Protein AF-A0A9W2VYZ2-F1 (afdb_monomer)

Sequence (335 aa):
MLSKAVDALKSDKKVRTIIVRSEVPGIFCAGADLKERVKMNPSEVGPFVSKIRAVINEIANLPVPTIAAIDGLALGGGLELALACDIRVAASSAKMGLVETKLAIIPGGGGTQRLPRAIGISLAKELIFSARVLDGQEAKAVGLISHVLEQNQEGDAAYRKALDLAREFLPQGPVAMRVAKLAINQGMEVDLVTGLAIEEACYAQVHSPGSERAGCPAGGIEVAKDSPRRRARAVGASPHRPVPAARGQEDKVGGDLRKHLPGPSPVRSHLDGLCQPPPRFWKPPSVGKSRRGQIRPPQWPMVVSWVQPGNSSQDPNASGFCPAAVHTHHDVGHT

Radius of gyration: 30.7 Å; Cα contacts (8 Å, |Δi|>4): 418; chains: 1; bounding box: 84×63×109 Å

Foldseek 3Di:
DLLVVLVVQLPDPQFAEKEWAFPDFAAGDAPDDVVVVVVDDPVVNQVVLVVLLVSLQSLLLRLHQYEYQQLHEQEQSSLSSRLSGPAYEYEQAHKYAYQCVVVVGFRRNQLQPSVCVQQNDPVSCVRRVVVDIDGRVRCVVSRVHDYYHHADPSSCPSVVVVVVVSVVRAVDDRLLRRLVSVLVVVLVVDDVVVSVLSVVVSVVCCPDPCSVPDDDDPDDPPSPPPPPPPDPPDDDDDDDDDDDDDDDDDDDDDDDDDDDDDDDDDDDDDDDDDDDDDDDDDDDDDDDDDDDDDDDDDDDSIDMFTDGPDPPDPDPPPGPDPDPDDDDDDDDDDD

Nearest PDB structures (foldseek):
  2zqq-assembly1_A  TM=1.002E+00  e=5.808E-36  Homo sapiens
  2zqq-assembly1_F  TM=1.001E+00  e=1.021E-33  Homo sapiens
  3kqf-assembly1_B  TM=9.620E-01  e=1.429E-22  Bacillus anthracis
  5z7r-assembly1_A  TM=9.582E-01  e=4.578E-21  Clostridium acetobutylicum ATCC 824
  6lvp-assembly1_C  TM=9.427E-01  e=1.035E-17  Hymenobacter sp. PAMC 26628

Organism: Panthera pardus (NCBI:txid9691)

Mean predicted aligned error: 16.33 Å

Solvent-accessible surface area (backbone atoms only — not comparable to full-atom values): 20696 Å² total; per-residue (Å²): 101,66,58,64,55,53,59,52,56,61,69,48,82,69,61,56,29,39,37,44,36,36,80,49,70,60,38,38,29,76,33,77,61,62,78,60,56,75,71,49,54,80,84,50,49,58,62,53,38,52,52,50,20,47,48,30,49,52,54,52,64,39,57,45,58,31,32,20,21,28,34,10,31,17,24,34,48,25,35,25,43,36,60,24,24,82,39,33,29,20,8,37,82,14,36,37,28,43,43,36,46,82,71,81,45,68,62,63,37,43,35,80,60,44,40,31,72,58,43,37,62,67,56,36,46,53,35,40,74,67,32,44,70,38,38,18,58,57,30,38,75,56,48,68,27,82,43,62,37,75,66,49,96,82,38,43,43,11,44,52,52,44,52,52,55,45,56,74,56,61,84,56,58,68,54,52,54,29,32,51,51,48,26,54,66,53,24,75,76,51,55,70,71,60,18,51,56,44,38,53,60,35,55,52,52,58,73,39,93,58,32,96,74,54,76,80,73,95,65,81,83,81,76,74,85,79,70,78,83,74,74,80,74,81,77,82,81,78,88,78,82,88,82,86,84,85,86,84,83,87,84,89,82,91,83,92,77,89,86,88,84,84,82,92,79,92,80,82,93,81,90,80,90,90,86,82,83,83,85,91,86,86,80,86,83,83,91,76,93,77,81,93,74,86,82,78,78,75,86,70,78,63,47,76,47,71,48,57,92,82,78,84,64,100,48,97,78,78,66,88,79,76,85,90,73,86,85,77,86,78,89,77,88,81,134

InterPro domains:
  IPR001753 Enoyl-CoA hydratase/isomerase-like domain [PF00378] (4-209)
  IPR014748 Enoyl-CoA hydratase, C-terminal [G3DSA:1.10.12.10] (171-218)
  IPR018376 Enoyl-CoA hydratase/isomerase, conserved site [PS00166] (67-87)
  IPR029045 ClpP/crotonase-like domain superfamily [SSF52096] (2-211)

Structure (mmCIF, N/CA/C/O backbone):
data_AF-A0A9W2VYZ2-F1
#
_entry.id   AF-A0A9W2VYZ2-F1
#
loop_
_atom_site.group_PDB
_atom_site.id
_atom_site.type_symbol
_atom_site.label_atom_id
_atom_site.label_alt_id
_atom_site.label_comp_id
_atom_site.label_asym_id
_atom_site.label_entity_id
_atom_site.label_seq_id
_atom_site.pdbx_PDB_ins_code
_atom_site.Cartn_x
_atom_site.Cartn_y
_atom_site.Cartn_z
_atom_site.occupancy
_atom_site.B_iso_or_equiv
_atom_site.auth_seq_id
_atom_site.auth_comp_id
_atom_site.auth_asym_id
_atom_site.auth_atom_id
_atom_site.pdbx_PDB_model_num
ATOM 1 N N . MET A 1 1 ? 11.161 10.154 12.285 1.00 69.62 1 MET A N 1
ATOM 2 C CA . MET A 1 1 ? 12.066 8.984 12.239 1.00 69.62 1 MET A CA 1
ATOM 3 C C . MET A 1 1 ? 11.935 8.247 10.911 1.00 69.62 1 MET A C 1
ATOM 5 O O . MET A 1 1 ? 12.940 8.169 10.224 1.00 69.62 1 MET A O 1
ATOM 9 N N . LEU A 1 2 ? 10.721 7.853 10.499 1.00 85.69 2 LEU A N 1
ATOM 10 C CA . LEU A 1 2 ? 10.438 7.118 9.252 1.00 85.69 2 LEU A CA 1
ATOM 11 C C . LEU A 1 2 ? 11.246 7.545 8.004 1.00 85.69 2 LEU A C 1
ATOM 13 O O . LEU A 1 2 ? 11.921 6.691 7.446 1.00 85.69 2 LEU A O 1
ATOM 17 N N . SER A 1 3 ? 11.269 8.829 7.600 1.00 88.00 3 SER A N 1
ATOM 18 C CA . SER A 1 3 ? 11.990 9.214 6.361 1.00 88.00 3 SER A CA 1
ATOM 19 C C . SER A 1 3 ? 13.483 8.865 6.390 1.00 88.00 3 SER A C 1
ATOM 21 O O . SER A 1 3 ? 13.985 8.365 5.397 1.00 88.00 3 SER A O 1
ATOM 23 N N . LYS A 1 4 ? 14.175 8.987 7.537 1.00 90.12 4 LYS A N 1
ATOM 24 C CA . LYS A 1 4 ? 15.593 8.588 7.648 1.00 90.12 4 LYS A CA 1
ATOM 25 C C . LYS A 1 4 ? 15.805 7.093 7.386 1.00 90.12 4 LYS A C 1
ATOM 27 O O . LYS A 1 4 ? 16.815 6.719 6.803 1.00 90.12 4 LYS A O 1
ATOM 32 N N . ALA A 1 5 ? 14.873 6.247 7.831 1.00 91.38 5 ALA A N 1
ATOM 33 C CA . ALA A 1 5 ? 14.930 4.809 7.576 1.00 91.38 5 ALA A CA 1
ATOM 34 C C . ALA A 1 5 ? 14.652 4.507 6.096 1.00 91.38 5 ALA A C 1
ATOM 36 O O . ALA A 1 5 ? 15.374 3.729 5.481 1.00 91.38 5 ALA A O 1
ATOM 37 N N . VAL A 1 6 ? 13.662 5.182 5.504 1.00 91.25 6 VAL A N 1
ATOM 38 C CA . VAL A 1 6 ? 13.348 5.082 4.071 1.00 91.25 6 VAL A CA 1
ATOM 39 C C . VAL A 1 6 ? 14.544 5.523 3.217 1.00 91.25 6 VAL A C 1
ATOM 41 O O . VAL A 1 6 ? 14.917 4.810 2.293 1.00 91.25 6 VAL A O 1
ATOM 44 N N . ASP A 1 7 ? 15.203 6.632 3.562 1.00 89.88 7 ASP A N 1
ATOM 45 C CA . ASP A 1 7 ? 16.401 7.136 2.878 1.00 89.88 7 ASP A CA 1
ATOM 46 C C . ASP A 1 7 ? 17.575 6.153 2.930 1.00 89.88 7 ASP A C 1
ATOM 48 O O . ASP A 1 7 ? 18.217 5.912 1.907 1.00 89.88 7 ASP A O 1
ATOM 52 N N . ALA A 1 8 ? 17.825 5.530 4.086 1.00 92.06 8 ALA A N 1
ATOM 53 C CA . ALA A 1 8 ? 18.830 4.477 4.199 1.00 92.06 8 ALA A CA 1
ATOM 54 C C . ALA A 1 8 ? 18.486 3.279 3.290 1.00 92.06 8 ALA A C 1
ATOM 56 O O . ALA A 1 8 ? 19.315 2.848 2.483 1.00 92.06 8 ALA A O 1
ATOM 57 N N . LEU A 1 9 ? 17.237 2.799 3.356 1.00 92.31 9 LEU A N 1
ATOM 58 C CA . LEU A 1 9 ? 16.754 1.628 2.616 1.00 92.31 9 LEU A CA 1
ATOM 59 C C . LEU A 1 9 ? 16.709 1.830 1.091 1.00 92.31 9 LEU A C 1
ATOM 61 O O . LEU A 1 9 ? 16.934 0.866 0.363 1.00 92.31 9 LEU A O 1
ATOM 65 N N . LYS A 1 10 ? 16.500 3.058 0.585 1.00 89.12 10 LYS A N 1
ATOM 66 C CA . LYS A 1 10 ? 16.640 3.380 -0.855 1.00 89.12 10 LYS A CA 1
ATOM 67 C C . LYS A 1 10 ? 18.019 2.973 -1.398 1.00 89.12 10 LYS A C 1
ATOM 69 O O . LYS A 1 10 ? 18.121 2.519 -2.536 1.00 89.12 10 LYS A O 1
ATOM 74 N N . SER A 1 11 ? 19.070 3.150 -0.592 1.00 87.88 11 SER A N 1
ATOM 75 C CA . SER A 1 11 ? 20.468 2.918 -0.984 1.00 87.88 11 SER A CA 1
ATOM 76 C C . SER A 1 11 ? 20.993 1.508 -0.679 1.00 87.88 11 SER A C 1
ATOM 78 O O . SER A 1 11 ? 22.027 1.110 -1.222 1.00 87.88 11 SER A O 1
ATOM 80 N N . ASP A 1 12 ? 20.289 0.730 0.150 1.00 91.00 12 ASP A N 1
ATOM 81 C CA . ASP A 1 12 ? 20.742 -0.600 0.557 1.00 91.00 12 ASP A CA 1
ATOM 82 C C . ASP A 1 12 ? 20.624 -1.612 -0.603 1.00 91.00 12 ASP A C 1
ATOM 84 O O . ASP A 1 12 ? 19.553 -1.868 -1.168 1.00 91.00 12 ASP A O 1
ATOM 88 N N . LYS A 1 13 ? 21.766 -2.198 -0.979 1.00 89.38 13 LYS A N 1
ATOM 89 C CA . LYS A 1 13 ? 21.885 -3.214 -2.037 1.00 89.38 13 LYS A CA 1
ATOM 90 C C . LYS A 1 13 ? 21.620 -4.646 -1.546 1.00 89.38 13 LYS A C 1
ATOM 92 O O . LYS A 1 13 ? 21.374 -5.520 -2.373 1.00 89.38 13 LYS A O 1
ATOM 97 N N . LYS A 1 14 ? 21.677 -4.903 -0.234 1.00 93.62 14 LYS A N 1
ATOM 98 C CA . LYS A 1 14 ? 21.445 -6.222 0.383 1.00 93.62 14 LYS A CA 1
ATOM 99 C C . LYS A 1 14 ? 19.960 -6.513 0.581 1.00 93.62 14 LYS A C 1
ATOM 101 O O . LYS A 1 14 ? 19.544 -7.665 0.473 1.00 93.62 14 LYS A O 1
ATOM 106 N N . VAL A 1 15 ? 19.165 -5.482 0.867 1.00 94.75 15 VAL A N 1
ATOM 107 C CA . VAL A 1 15 ? 17.714 -5.605 1.058 1.00 94.75 15 VAL A CA 1
ATOM 108 C C . VAL A 1 15 ? 17.040 -6.118 -0.221 1.00 94.75 15 VAL A C 1
ATOM 110 O O . VAL A 1 15 ? 17.270 -5.596 -1.319 1.00 94.75 15 VAL A O 1
ATOM 113 N N . ARG A 1 16 ? 16.202 -7.153 -0.058 1.00 95.81 16 ARG A N 1
ATOM 114 C CA . ARG A 1 16 ? 15.426 -7.809 -1.128 1.00 95.81 16 ARG A CA 1
ATOM 115 C C . ARG A 1 16 ? 13.929 -7.523 -1.062 1.00 95.81 16 ARG A C 1
ATOM 117 O O . ARG A 1 16 ? 13.286 -7.442 -2.099 1.00 95.81 16 ARG A O 1
ATOM 124 N N . THR A 1 17 ? 13.372 -7.377 0.136 1.00 98.00 17 THR A N 1
ATOM 125 C CA . THR A 1 17 ? 11.953 -7.078 0.388 1.00 98.00 17 THR A CA 1
ATOM 126 C C . THR A 1 17 ? 11.839 -6.332 1.713 1.00 98.00 17 THR A C 1
ATOM 128 O O . THR A 1 17 ? 12.621 -6.590 2.635 1.00 98.00 17 THR A O 1
ATOM 131 N N . ILE A 1 18 ? 10.887 -5.405 1.799 1.00 98.50 18 ILE A N 1
ATOM 132 C CA . ILE A 1 18 ? 10.605 -4.597 2.990 1.00 98.50 18 ILE A CA 1
ATOM 133 C C . ILE A 1 18 ? 9.183 -4.890 3.475 1.00 98.50 18 ILE A C 1
ATOM 135 O O . ILE A 1 18 ? 8.240 -4.905 2.685 1.00 98.50 18 ILE A O 1
ATOM 139 N N . ILE A 1 19 ? 9.024 -5.076 4.783 1.00 98.75 19 ILE A N 1
ATOM 140 C CA . ILE A 1 19 ? 7.732 -5.222 5.451 1.00 98.75 19 ILE A CA 1
ATOM 141 C C . ILE A 1 19 ? 7.527 -4.018 6.371 1.00 98.75 19 ILE A C 1
ATOM 143 O O . ILE A 1 19 ? 8.372 -3.701 7.208 1.00 98.75 19 ILE A O 1
ATOM 147 N N . VAL A 1 20 ? 6.387 -3.351 6.223 1.00 98.50 20 VAL A N 1
ATOM 148 C CA . VAL A 1 20 ? 5.935 -2.280 7.112 1.00 98.50 20 VAL A CA 1
ATOM 149 C C . VAL A 1 20 ? 4.903 -2.877 8.063 1.00 98.50 20 VAL A C 1
ATOM 151 O O . VAL A 1 20 ? 3.845 -3.324 7.616 1.00 98.50 20 VAL A O 1
ATOM 154 N N . ARG A 1 21 ? 5.204 -2.881 9.367 1.00 98.31 21 ARG A N 1
ATOM 155 C CA . ARG A 1 21 ? 4.304 -3.354 10.432 1.00 98.31 21 ARG A CA 1
ATOM 156 C C . ARG A 1 21 ? 4.268 -2.382 11.613 1.00 98.31 21 ARG A C 1
ATOM 158 O O . ARG A 1 21 ? 5.091 -1.474 11.724 1.00 98.31 21 ARG A O 1
ATOM 165 N N . SER A 1 22 ? 3.342 -2.634 12.528 1.00 97.69 22 SER A N 1
ATOM 166 C CA . SER A 1 22 ? 3.367 -2.085 13.884 1.00 97.69 22 SER A CA 1
ATOM 167 C C . SER A 1 22 ? 3.821 -3.154 14.869 1.00 97.69 22 SER A C 1
ATOM 169 O O . SER A 1 22 ? 3.444 -4.319 14.730 1.00 97.69 22 SER A O 1
ATOM 171 N N . GLU A 1 23 ? 4.613 -2.775 15.867 1.00 96.38 23 GLU A N 1
ATOM 172 C CA . GLU A 1 23 ? 4.931 -3.637 17.018 1.00 96.38 23 GLU A CA 1
ATOM 173 C C . GLU A 1 23 ? 3.884 -3.536 18.139 1.00 96.38 23 GLU A C 1
ATOM 175 O O . GLU A 1 23 ? 3.940 -4.296 19.099 1.00 96.38 23 GLU A O 1
ATOM 180 N N . VAL A 1 24 ? 2.901 -2.638 18.009 1.00 96.62 24 VAL A N 1
ATOM 181 C CA . VAL A 1 24 ? 1.795 -2.471 18.961 1.00 96.62 24 VAL A CA 1
ATOM 182 C C . VAL A 1 24 ? 0.611 -3.353 18.533 1.00 96.62 24 VAL A C 1
ATOM 184 O O . VAL A 1 24 ? 0.020 -3.084 17.482 1.00 96.62 24 VAL A O 1
ATOM 187 N N . PRO A 1 25 ? 0.213 -4.373 19.320 1.00 95.12 25 PRO A N 1
ATOM 188 C CA . PRO A 1 25 ? -0.924 -5.228 18.983 1.00 95.12 25 PRO A CA 1
ATOM 189 C C . PRO A 1 25 ? -2.222 -4.433 18.784 1.00 95.12 25 PRO A C 1
ATOM 191 O O . PRO A 1 25 ? -2.505 -3.475 19.505 1.00 95.12 25 PRO A O 1
ATOM 194 N N . GLY A 1 26 ? -3.024 -4.822 17.790 1.00 96.19 26 GLY A N 1
ATOM 195 C CA . GLY A 1 26 ? -4.331 -4.213 17.509 1.00 96.19 26 GLY A CA 1
ATOM 196 C C . GLY A 1 26 ? -4.305 -2.815 16.869 1.00 96.19 26 GLY A C 1
ATOM 197 O O . GLY A 1 26 ? -5.357 -2.326 16.450 1.00 96.19 26 GLY A O 1
ATOM 198 N N . ILE A 1 27 ? -3.140 -2.178 16.695 1.00 97.94 27 ILE A N 1
ATOM 199 C CA . ILE A 1 27 ? -3.002 -0.876 16.018 1.00 97.94 27 ILE A CA 1
ATOM 200 C C . ILE A 1 27 ? -1.912 -0.968 14.954 1.00 97.94 27 ILE A C 1
ATOM 202 O O . ILE A 1 27 ? -0.752 -1.154 15.291 1.00 97.94 27 ILE A O 1
ATOM 206 N N . PHE A 1 28 ? -2.254 -0.755 13.679 1.00 98.38 28 PHE A N 1
ATOM 207 C CA . PHE A 1 28 ? -1.253 -0.564 12.625 1.00 98.38 28 PHE A CA 1
ATOM 208 C C . PHE A 1 28 ? -0.753 0.886 12.626 1.00 98.38 28 PHE A C 1
ATOM 210 O O . PHE A 1 28 ? 0.399 1.156 12.934 1.00 98.38 28 PHE A O 1
ATOM 217 N N . CYS A 1 29 ? -1.633 1.841 12.323 1.00 97.19 29 CYS A N 1
ATOM 218 C CA . CYS A 1 29 ? -1.352 3.270 12.408 1.00 97.19 29 CYS A CA 1
ATOM 219 C C . CYS A 1 29 ? -2.671 4.055 12.378 1.00 97.19 29 CYS A C 1
ATOM 221 O O . CYS A 1 29 ? -3.444 3.956 11.425 1.00 97.19 29 CYS A O 1
ATOM 223 N N . ALA A 1 30 ? -2.927 4.872 13.401 1.00 92.75 30 ALA A N 1
ATOM 224 C CA . ALA A 1 30 ? -4.164 5.653 13.519 1.00 92.75 30 ALA A CA 1
ATOM 225 C C . ALA A 1 30 ? -4.214 6.912 12.620 1.00 92.75 30 ALA A C 1
ATOM 227 O O . ALA A 1 30 ? -5.210 7.632 12.634 1.00 92.75 30 ALA A O 1
ATOM 228 N N . GLY A 1 31 ? -3.156 7.189 11.849 1.00 85.56 31 GLY A N 1
ATOM 229 C CA . GLY A 1 31 ? -3.021 8.426 11.078 1.00 85.56 31 GLY A CA 1
ATOM 230 C C . GLY A 1 31 ? -2.567 9.614 11.935 1.00 85.56 31 GLY A C 1
ATOM 231 O O . GLY A 1 31 ? -2.168 9.447 13.084 1.00 85.56 31 GLY A O 1
ATOM 232 N N . ALA A 1 32 ? -2.569 10.817 11.351 1.00 80.12 32 ALA A N 1
ATOM 233 C CA . ALA A 1 32 ? -2.045 12.033 11.983 1.00 80.12 32 ALA A CA 1
ATOM 234 C C . ALA A 1 32 ? -2.766 12.382 13.301 1.00 80.12 32 ALA A C 1
ATOM 236 O O . ALA A 1 32 ? -3.996 12.402 13.334 1.00 80.12 32 ALA A O 1
ATOM 237 N N . ASP A 1 33 ? -2.014 12.734 14.355 1.00 72.44 33 ASP A N 1
ATOM 238 C CA . ASP A 1 33 ? -2.613 13.122 15.637 1.00 72.44 33 ASP A CA 1
ATOM 239 C C . ASP A 1 33 ? -3.433 14.416 15.493 1.00 72.44 33 ASP A C 1
ATOM 241 O O . ASP A 1 33 ? -2.922 15.510 15.229 1.00 72.44 33 ASP A O 1
ATOM 245 N N . LEU A 1 34 ? -4.741 14.283 15.702 1.00 67.94 34 LEU A N 1
ATOM 246 C CA . LEU A 1 34 ? -5.695 15.382 15.658 1.00 67.94 34 LEU A CA 1
ATOM 247 C C . LEU A 1 34 ? -5.446 16.406 16.781 1.00 67.94 34 LEU A C 1
ATOM 249 O O . LEU A 1 34 ? -5.735 17.588 16.598 1.00 67.94 34 LEU A O 1
ATOM 253 N N . LYS A 1 35 ? -4.849 16.003 17.911 1.00 67.06 35 LYS A N 1
ATOM 254 C CA . LYS A 1 35 ? -4.480 16.905 19.017 1.00 67.06 35 LYS A CA 1
ATOM 255 C C . LYS A 1 35 ? -3.304 17.812 18.662 1.00 67.06 35 LYS A C 1
ATOM 257 O O . LYS A 1 35 ? -3.253 18.942 19.149 1.00 67.06 35 LYS A O 1
ATOM 262 N N . GLU A 1 36 ? -2.373 17.345 17.828 1.00 70.88 36 GLU A N 1
ATOM 263 C CA . GLU A 1 36 ? -1.345 18.201 17.224 1.00 70.88 36 GLU A CA 1
ATOM 264 C C . GLU A 1 36 ? -1.976 19.104 16.159 1.00 70.88 36 GLU A C 1
ATOM 266 O O . GLU A 1 36 ? -1.743 20.311 16.149 1.00 70.88 36 GLU A O 1
ATOM 271 N N . ARG A 1 37 ? -2.847 18.537 15.312 1.00 72.00 37 ARG A N 1
ATOM 272 C CA . ARG A 1 37 ? -3.516 19.243 14.210 1.00 72.00 37 ARG A CA 1
ATOM 273 C C . ARG A 1 37 ? -4.309 20.473 14.659 1.00 72.00 37 ARG A C 1
ATOM 275 O O . ARG A 1 37 ? -4.204 21.513 14.020 1.00 72.00 37 ARG A O 1
ATOM 282 N N . VAL A 1 38 ? -5.063 20.364 15.755 1.00 70.56 38 VAL A N 1
ATOM 283 C CA . VAL A 1 38 ? -5.874 21.457 16.333 1.00 70.56 38 VAL A CA 1
ATOM 284 C C . VAL A 1 38 ? -5.013 22.608 16.882 1.00 70.56 38 VAL A C 1
ATOM 286 O O . VAL A 1 38 ? -5.505 23.723 17.027 1.00 70.56 38 VAL A O 1
ATOM 289 N N . LYS A 1 39 ? -3.725 22.369 17.165 1.00 78.81 39 LYS A N 1
ATOM 290 C CA . LYS A 1 39 ? -2.791 23.374 17.705 1.00 78.81 39 LYS A CA 1
ATOM 291 C C . LYS A 1 39 ? -1.939 24.068 16.636 1.00 78.81 39 LYS A C 1
ATOM 293 O O . LYS A 1 39 ? -1.228 25.011 16.971 1.00 78.81 39 LYS A O 1
ATOM 298 N N . MET A 1 40 ? -1.969 23.603 15.386 1.00 81.81 40 MET A N 1
ATOM 299 C CA . MET A 1 40 ? -1.212 24.206 14.283 1.00 81.81 40 MET A CA 1
ATOM 300 C C . MET A 1 40 ? -1.901 25.466 13.763 1.00 81.81 40 MET A C 1
ATOM 302 O O . MET A 1 40 ? -3.123 25.498 13.607 1.00 81.81 40 MET A O 1
ATOM 306 N N . ASN A 1 41 ? -1.118 26.481 13.400 1.00 87.19 41 ASN A N 1
ATOM 307 C CA . ASN A 1 41 ? -1.654 27.620 12.663 1.00 87.19 41 ASN A CA 1
ATOM 308 C C . ASN A 1 41 ? -2.065 27.172 11.246 1.00 87.19 41 ASN A C 1
ATOM 310 O O . ASN A 1 41 ? -1.391 26.319 10.660 1.00 87.19 41 ASN A O 1
ATOM 314 N N . PRO A 1 42 ? -3.104 27.767 10.626 1.00 86.56 42 PRO A N 1
ATOM 315 C CA . PRO A 1 42 ? -3.545 27.389 9.277 1.00 86.56 42 PRO A CA 1
ATOM 316 C C . PRO A 1 42 ? -2.435 27.412 8.208 1.00 86.56 42 PRO A C 1
ATOM 318 O O . PRO A 1 42 ? -2.449 26.598 7.286 1.00 86.56 42 PRO A O 1
ATOM 321 N N . SER A 1 43 ? -1.440 28.293 8.356 1.00 90.88 43 SER A N 1
ATOM 322 C CA . SER A 1 43 ? -0.254 28.381 7.492 1.00 90.88 43 SER A CA 1
ATOM 323 C C . SER A 1 43 ? 0.721 27.200 7.628 1.00 90.88 43 SER A C 1
ATOM 325 O O . SER A 1 43 ? 1.453 26.905 6.687 1.00 90.88 43 SER A O 1
ATOM 327 N N . GLU A 1 44 ? 0.733 26.504 8.766 1.00 89.12 44 GLU A N 1
ATOM 328 C CA . GLU A 1 44 ? 1.624 25.369 9.056 1.00 89.12 44 GLU A CA 1
ATOM 329 C C . GLU A 1 44 ? 1.022 24.031 8.593 1.00 89.12 44 GLU A C 1
ATOM 331 O O . GLU A 1 44 ? 1.750 23.104 8.227 1.00 89.12 44 GLU A O 1
ATOM 336 N N . VAL A 1 45 ? -0.313 23.947 8.542 1.00 88.31 45 VAL A N 1
ATOM 337 C CA . VAL A 1 45 ? -1.065 22.737 8.170 1.00 88.31 45 VAL A CA 1
ATOM 338 C C . VAL A 1 45 ? -0.706 22.241 6.765 1.00 88.31 45 VAL A C 1
ATOM 340 O O . VAL A 1 45 ? -0.483 21.044 6.575 1.00 88.31 45 VAL A O 1
ATOM 343 N N . GLY A 1 46 ? -0.626 23.142 5.780 1.00 89.88 46 GLY A N 1
ATOM 344 C CA . GLY A 1 46 ? -0.284 22.800 4.393 1.00 89.88 46 GLY A CA 1
ATOM 345 C C . GLY A 1 46 ? 1.101 22.144 4.266 1.00 89.88 46 GLY A C 1
ATOM 346 O O . GLY A 1 46 ? 1.181 20.992 3.828 1.00 89.88 46 GLY A O 1
ATOM 347 N N . PRO A 1 47 ? 2.187 22.820 4.692 1.00 92.19 47 PRO A N 1
ATOM 348 C CA . PRO A 1 47 ? 3.535 22.250 4.728 1.00 92.19 47 PRO A CA 1
ATOM 349 C C . PRO A 1 47 ? 3.631 20.924 5.497 1.00 92.19 47 PRO A C 1
ATOM 351 O O . PRO A 1 47 ? 4.301 19.998 5.035 1.00 92.19 47 PRO A O 1
ATOM 354 N N . PHE A 1 48 ? 2.933 20.792 6.631 1.00 88.81 48 PHE A N 1
ATOM 355 C CA . PHE A 1 48 ? 2.915 19.557 7.419 1.00 88.81 48 PHE A CA 1
ATOM 356 C C . PHE A 1 48 ? 2.292 18.376 6.654 1.00 88.81 48 PHE A C 1
ATOM 358 O O . PHE A 1 48 ? 2.894 17.302 6.585 1.00 88.81 48 PHE A O 1
ATOM 365 N N . VAL A 1 49 ? 1.132 18.573 6.011 1.00 90.38 49 VAL A N 1
ATOM 366 C CA . VAL A 1 49 ? 0.504 17.542 5.159 1.00 90.38 49 VAL A CA 1
ATOM 367 C C . VAL A 1 49 ? 1.405 17.172 3.986 1.00 90.38 49 VAL A C 1
ATOM 369 O O . VAL A 1 49 ? 1.600 15.987 3.717 1.00 90.38 49 VAL A O 1
ATOM 372 N N . SER A 1 50 ? 1.980 18.164 3.302 1.00 92.94 50 SER A N 1
ATOM 373 C CA . SER A 1 50 ? 2.882 17.926 2.170 1.00 92.94 50 SER A CA 1
ATOM 374 C C . SER A 1 50 ? 4.110 17.110 2.578 1.00 92.94 50 SER A C 1
ATOM 376 O O . SER A 1 50 ? 4.519 16.224 1.833 1.00 92.94 50 SER A O 1
ATOM 378 N N . LYS A 1 51 ? 4.648 17.324 3.787 1.00 91.94 51 LYS A N 1
ATOM 379 C CA . LYS A 1 51 ? 5.747 16.518 4.335 1.00 91.94 51 LYS A CA 1
ATOM 380 C C . LYS A 1 51 ? 5.342 15.063 4.590 1.00 91.94 51 LYS A C 1
ATOM 382 O O . LYS A 1 51 ? 6.106 14.166 4.249 1.00 91.94 51 LYS A O 1
ATOM 387 N N . ILE A 1 52 ? 4.153 14.812 5.145 1.00 91.81 52 ILE A N 1
ATOM 388 C CA . ILE A 1 52 ? 3.630 13.442 5.320 1.00 91.81 52 ILE A CA 1
ATOM 389 C C . ILE A 1 52 ? 3.457 12.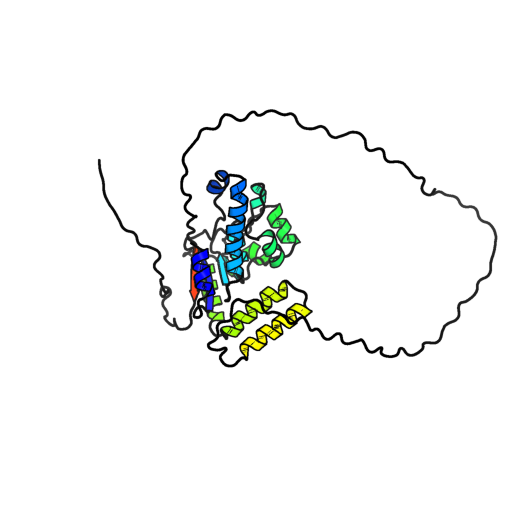761 3.955 1.00 91.81 52 ILE A C 1
ATOM 391 O O . ILE A 1 52 ? 3.947 11.652 3.753 1.00 91.81 52 ILE A O 1
ATOM 395 N N . ARG A 1 53 ? 2.823 13.450 2.997 1.00 96.06 53 ARG A N 1
ATOM 396 C CA . ARG A 1 53 ? 2.619 12.953 1.629 1.00 96.06 53 ARG A CA 1
ATOM 397 C C . ARG A 1 53 ? 3.935 12.628 0.928 1.00 96.06 53 ARG A C 1
ATOM 399 O O . ARG A 1 53 ? 4.002 11.606 0.253 1.00 96.06 53 ARG A O 1
ATOM 406 N N . ALA A 1 54 ? 4.960 13.464 1.100 1.00 96.19 54 ALA A N 1
ATOM 407 C CA . ALA A 1 54 ? 6.290 13.219 0.556 1.00 96.19 54 ALA A CA 1
ATOM 408 C C . ALA A 1 54 ? 6.863 11.898 1.088 1.00 96.19 54 ALA A C 1
ATOM 410 O O . ALA A 1 54 ? 7.145 11.019 0.285 1.00 96.19 54 ALA A O 1
ATOM 411 N N . VAL A 1 55 ? 6.913 11.699 2.412 1.00 95.12 55 VAL A N 1
ATOM 412 C CA . VAL A 1 55 ? 7.454 10.461 3.017 1.00 95.12 55 VAL A CA 1
ATOM 413 C C . VAL A 1 55 ? 6.664 9.215 2.603 1.00 95.12 55 VAL A C 1
ATOM 415 O O . VAL A 1 55 ? 7.254 8.182 2.299 1.00 95.12 55 VAL A O 1
ATOM 418 N N . ILE A 1 56 ? 5.333 9.302 2.524 1.00 97.44 56 ILE A N 1
ATOM 419 C CA . ILE A 1 56 ? 4.501 8.203 2.006 1.00 97.44 56 ILE A CA 1
ATOM 420 C C . ILE A 1 56 ? 4.832 7.922 0.527 1.00 97.44 56 ILE A C 1
ATOM 422 O O . ILE A 1 56 ? 4.883 6.768 0.109 1.00 97.44 56 ILE A O 1
ATOM 426 N N . ASN A 1 57 ? 5.108 8.953 -0.275 1.00 97.81 57 ASN A N 1
ATOM 427 C CA . ASN A 1 57 ? 5.522 8.774 -1.664 1.00 97.81 57 ASN A CA 1
ATOM 428 C C . ASN A 1 57 ? 6.939 8.195 -1.801 1.00 97.81 57 ASN A C 1
ATOM 430 O O . ASN A 1 57 ? 7.193 7.440 -2.732 1.00 97.81 57 ASN A O 1
ATOM 434 N N . GLU A 1 58 ? 7.854 8.493 -0.880 1.00 97.19 58 GLU A N 1
ATOM 435 C CA . GLU A 1 58 ? 9.184 7.871 -0.848 1.00 97.19 58 GLU A CA 1
ATOM 436 C C . GLU A 1 58 ? 9.106 6.363 -0.590 1.00 97.19 58 GLU A C 1
ATOM 438 O O . GLU A 1 58 ? 9.895 5.614 -1.158 1.00 97.19 58 GLU A O 1
ATOM 443 N N . ILE A 1 59 ? 8.126 5.914 0.200 1.00 97.19 59 ILE A N 1
ATOM 444 C CA . ILE A 1 59 ? 7.868 4.490 0.469 1.00 97.19 59 ILE A CA 1
ATOM 445 C C . ILE A 1 59 ? 7.325 3.777 -0.775 1.00 97.19 59 ILE A C 1
ATOM 447 O O . ILE A 1 59 ? 7.811 2.699 -1.113 1.00 97.19 59 ILE A O 1
ATOM 451 N N . ALA A 1 60 ? 6.406 4.411 -1.513 1.00 98.00 60 ALA A N 1
ATOM 452 C CA . ALA A 1 60 ? 5.927 3.895 -2.803 1.00 98.00 60 ALA A CA 1
ATOM 453 C C . ALA A 1 60 ? 7.051 3.748 -3.847 1.00 98.00 60 ALA A C 1
ATOM 455 O O . ALA A 1 60 ? 7.003 2.860 -4.695 1.00 98.00 60 ALA A O 1
ATOM 456 N N . ASN A 1 61 ? 8.086 4.588 -3.756 1.00 97.50 61 ASN A N 1
ATOM 457 C CA . ASN A 1 61 ? 9.246 4.582 -4.649 1.00 97.50 61 ASN A CA 1
ATOM 458 C C . ASN A 1 61 ? 10.462 3.816 -4.088 1.00 97.50 61 ASN A C 1
ATOM 460 O O . ASN A 1 61 ? 11.563 3.939 -4.626 1.00 97.50 61 ASN A O 1
ATOM 464 N N . LEU A 1 62 ? 10.301 3.014 -3.025 1.00 97.50 62 LEU A N 1
ATOM 465 C CA . LEU A 1 62 ? 11.359 2.097 -2.588 1.00 97.50 62 LEU A CA 1
ATOM 466 C C . LEU A 1 62 ? 11.651 1.070 -3.699 1.00 97.50 62 LEU A C 1
ATOM 468 O O . LEU A 1 62 ? 10.711 0.513 -4.268 1.00 97.50 62 LEU A O 1
ATOM 472 N N . PRO A 1 63 ? 12.930 0.775 -4.003 1.00 96.56 63 PRO A N 1
ATOM 473 C CA . PRO A 1 63 ? 13.303 0.022 -5.205 1.00 96.56 63 PRO A CA 1
ATOM 474 C C . PRO A 1 63 ? 12.914 -1.461 -5.157 1.00 96.56 63 PRO A C 1
ATOM 476 O O . PRO A 1 63 ? 12.909 -2.126 -6.184 1.00 96.56 63 PRO A O 1
ATOM 479 N N . VAL A 1 64 ? 12.628 -1.995 -3.971 1.00 97.94 64 VAL A N 1
ATOM 480 C CA . VAL A 1 64 ? 12.286 -3.404 -3.727 1.00 97.94 64 VAL A CA 1
ATOM 481 C C . VAL A 1 64 ? 10.786 -3.577 -3.459 1.00 97.94 64 VAL A C 1
ATOM 483 O O . VAL A 1 64 ? 10.132 -2.589 -3.107 1.00 97.94 64 VAL A O 1
ATOM 486 N N . PRO A 1 65 ? 10.245 -4.808 -3.557 1.00 98.69 65 PRO A N 1
ATOM 487 C CA . PRO A 1 65 ? 8.904 -5.127 -3.081 1.00 98.69 65 PRO A CA 1
ATOM 488 C C . PRO A 1 65 ? 8.652 -4.654 -1.642 1.00 98.69 65 PRO A C 1
ATOM 490 O O . PRO A 1 65 ? 9.486 -4.865 -0.752 1.00 98.69 65 PRO A O 1
ATOM 493 N N . THR A 1 66 ? 7.496 -4.032 -1.419 1.00 98.88 66 THR A N 1
ATOM 494 C CA . THR A 1 66 ? 7.023 -3.554 -0.115 1.00 98.88 66 THR A CA 1
ATOM 495 C C . THR A 1 66 ? 5.687 -4.200 0.259 1.00 98.88 66 THR A C 1
ATOM 497 O O . THR A 1 66 ? 4.737 -4.213 -0.525 1.00 98.88 66 THR A O 1
ATOM 500 N N . ILE A 1 67 ? 5.595 -4.727 1.483 1.00 98.94 67 ILE A N 1
ATOM 501 C CA . ILE A 1 67 ? 4.387 -5.373 2.016 1.00 98.94 67 ILE A CA 1
ATOM 502 C C . ILE A 1 67 ? 3.936 -4.634 3.280 1.00 98.94 67 ILE A C 1
ATOM 504 O O . ILE A 1 67 ? 4.714 -4.487 4.221 1.00 98.94 67 ILE A O 1
ATOM 508 N N . ALA A 1 68 ? 2.678 -4.199 3.337 1.00 98.88 68 ALA A N 1
ATOM 509 C CA . ALA A 1 68 ? 2.058 -3.717 4.570 1.00 98.88 68 ALA A CA 1
ATOM 510 C C . ALA A 1 68 ? 1.364 -4.876 5.300 1.00 98.88 68 ALA A C 1
ATOM 512 O O . ALA A 1 68 ? 0.455 -5.495 4.742 1.00 98.88 68 ALA A O 1
ATOM 513 N N . ALA A 1 69 ? 1.779 -5.136 6.542 1.00 98.88 69 ALA A N 1
ATOM 514 C CA . ALA A 1 69 ? 1.178 -6.119 7.440 1.00 98.88 69 ALA A CA 1
ATOM 515 C C . ALA A 1 69 ? 0.240 -5.421 8.436 1.00 98.88 69 ALA A C 1
ATOM 517 O O . ALA A 1 69 ? 0.691 -4.732 9.353 1.00 98.88 69 ALA A O 1
ATOM 518 N N . ILE A 1 70 ? -1.069 -5.563 8.223 1.00 98.88 70 ILE A N 1
ATOM 519 C CA . ILE A 1 70 ? -2.118 -4.818 8.928 1.00 98.88 70 ILE A CA 1
ATOM 520 C C . ILE A 1 70 ? -2.804 -5.729 9.956 1.00 98.88 70 ILE A C 1
ATOM 522 O O . ILE A 1 70 ? -3.894 -6.255 9.737 1.00 98.88 70 ILE A O 1
ATOM 526 N N . ASP A 1 71 ? -2.160 -5.897 11.107 1.00 98.75 71 ASP A N 1
ATOM 527 C CA . ASP A 1 71 ? -2.673 -6.673 12.248 1.00 98.75 71 ASP A CA 1
ATOM 528 C C . ASP A 1 71 ? -3.651 -5.895 13.154 1.00 98.75 71 ASP A C 1
ATOM 530 O O . ASP A 1 71 ? -4.062 -6.371 14.214 1.00 98.75 71 ASP A O 1
ATOM 534 N N . GLY A 1 72 ? -4.037 -4.678 12.757 1.00 98.44 72 GLY A N 1
ATOM 535 C CA . GLY A 1 72 ? -4.810 -3.774 13.600 1.00 98.44 72 GLY A CA 1
ATOM 536 C C . GLY A 1 72 ? -5.306 -2.515 12.894 1.00 98.44 72 GLY A C 1
ATOM 537 O O . GLY A 1 72 ? -5.330 -2.432 11.670 1.00 98.44 72 GLY A O 1
ATOM 538 N N . LEU A 1 73 ? -5.707 -1.515 13.681 1.00 98.69 73 LEU A N 1
ATOM 539 C CA . LEU A 1 73 ? -6.333 -0.282 13.196 1.00 98.69 73 LEU A CA 1
ATOM 540 C C . LEU A 1 73 ? -5.429 0.518 12.232 1.00 98.69 73 LEU A C 1
ATOM 542 O O . LEU A 1 73 ? -4.357 0.973 12.632 1.00 98.69 73 LEU A O 1
ATOM 546 N N . ALA A 1 74 ? -5.885 0.744 10.996 1.00 98.62 74 ALA A N 1
ATOM 547 C CA . ALA A 1 74 ? -5.209 1.541 9.966 1.00 98.62 74 ALA A CA 1
ATOM 548 C C . ALA A 1 74 ? -6.123 2.669 9.447 1.00 98.62 74 ALA A C 1
ATOM 550 O O . ALA A 1 74 ? -6.907 2.469 8.518 1.00 98.62 74 ALA A O 1
ATOM 551 N N . LEU A 1 75 ? -6.041 3.866 10.036 1.00 97.94 75 LEU A N 1
ATOM 552 C CA . LEU A 1 75 ? -6.904 5.002 9.678 1.00 97.94 75 LEU A CA 1
ATOM 553 C C . LEU A 1 75 ? -6.135 6.147 9.021 1.00 97.94 75 LEU A C 1
ATOM 555 O O . LEU A 1 75 ? -4.992 6.430 9.383 1.00 97.94 75 LEU A O 1
ATOM 559 N N . GLY A 1 76 ? -6.783 6.814 8.062 1.00 96.50 76 GLY A N 1
ATOM 560 C CA . GLY A 1 76 ? -6.263 8.002 7.379 1.00 96.50 76 GLY A CA 1
ATOM 561 C C . GLY A 1 76 ? -4.833 7.791 6.886 1.00 96.50 76 GLY A C 1
ATOM 562 O O . GLY A 1 76 ? -4.562 6.827 6.172 1.00 96.50 76 GLY A O 1
ATOM 563 N N . GLY A 1 77 ? -3.894 8.611 7.366 1.00 95.69 77 GLY A N 1
ATOM 564 C CA . GLY A 1 77 ? -2.456 8.489 7.083 1.00 95.69 77 GLY A CA 1
ATOM 565 C C . GLY A 1 77 ? -1.847 7.086 7.278 1.00 95.69 77 GLY A C 1
ATOM 566 O O . GLY A 1 77 ? -0.879 6.752 6.599 1.00 95.69 77 GLY A O 1
ATOM 567 N N . GLY A 1 78 ? -2.415 6.244 8.150 1.00 97.75 78 GLY A N 1
ATOM 568 C CA . GLY A 1 78 ? -2.021 4.842 8.302 1.00 97.75 78 GLY A CA 1
ATOM 569 C C . GLY A 1 78 ? -2.454 3.954 7.133 1.00 97.75 78 GLY A C 1
ATOM 570 O O . GLY A 1 78 ? -1.650 3.181 6.616 1.00 97.75 78 GLY A O 1
ATOM 571 N N . LEU A 1 79 ? -3.688 4.109 6.646 1.00 98.69 79 LEU A N 1
ATOM 572 C CA . LEU A 1 79 ? -4.127 3.440 5.419 1.00 98.69 79 LEU A CA 1
ATOM 573 C C . LEU A 1 79 ? -3.444 4.042 4.180 1.00 98.69 79 LEU A C 1
ATOM 575 O O . LEU A 1 79 ? -3.091 3.308 3.266 1.00 98.69 79 LEU A O 1
ATOM 579 N N . GLU A 1 80 ? -3.183 5.351 4.152 1.00 98.69 80 GLU A N 1
ATOM 580 C CA . GLU A 1 80 ? -2.421 5.995 3.070 1.00 98.69 80 GLU A CA 1
ATOM 581 C C . GLU A 1 80 ? -0.970 5.486 2.987 1.00 98.69 80 GLU A C 1
ATOM 583 O O . GLU A 1 80 ? -0.439 5.355 1.883 1.00 98.69 80 GLU A O 1
ATOM 588 N N . LEU A 1 81 ? -0.355 5.152 4.130 1.00 98.50 81 LEU A N 1
ATOM 589 C CA . LEU A 1 81 ? 0.936 4.463 4.218 1.00 98.50 81 LEU A CA 1
ATOM 590 C C . LEU A 1 81 ? 0.850 3.017 3.701 1.00 98.50 81 L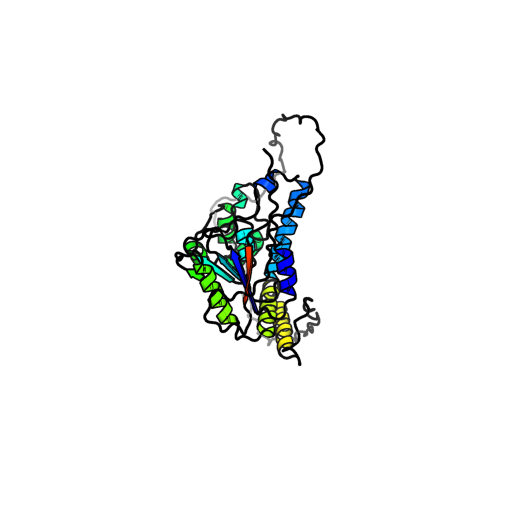EU A C 1
ATOM 592 O O . LEU A 1 81 ? 1.695 2.600 2.912 1.00 98.50 81 LEU A O 1
ATOM 596 N N . ALA A 1 82 ? -0.179 2.259 4.088 1.00 98.81 82 ALA A N 1
ATOM 597 C CA . ALA A 1 82 ? -0.379 0.899 3.581 1.00 98.81 82 ALA A CA 1
ATOM 598 C C . ALA A 1 82 ? -0.666 0.871 2.064 1.00 98.81 82 ALA A C 1
ATOM 600 O O . ALA A 1 82 ? -0.188 -0.011 1.353 1.00 98.81 82 ALA A O 1
ATOM 601 N N . LEU A 1 83 ? -1.389 1.869 1.543 1.00 98.88 83 LEU A N 1
ATOM 602 C CA . LEU A 1 83 ? -1.621 2.094 0.109 1.00 98.88 83 LEU A CA 1
ATOM 603 C C . LEU A 1 83 ? -0.355 2.498 -0.664 1.00 98.88 83 LEU A C 1
ATOM 605 O O . LEU A 1 83 ? -0.375 2.473 -1.891 1.00 98.88 83 LEU A O 1
ATOM 609 N N . ALA A 1 84 ? 0.720 2.897 0.019 1.00 98.75 84 ALA A N 1
ATOM 610 C CA . ALA A 1 84 ? 2.034 3.117 -0.584 1.00 98.75 84 ALA A CA 1
ATOM 611 C C . ALA A 1 84 ? 2.928 1.864 -0.566 1.00 98.75 84 ALA A C 1
ATOM 613 O O . ALA A 1 84 ? 4.022 1.901 -1.120 1.00 98.75 84 ALA A O 1
ATOM 614 N N . CYS A 1 85 ? 2.487 0.765 0.052 1.00 98.88 85 CYS A N 1
ATOM 615 C CA . CYS A 1 85 ? 3.126 -0.535 -0.130 1.00 98.88 85 CYS A CA 1
ATOM 616 C C . CYS A 1 85 ? 2.537 -1.239 -1.357 1.00 98.88 85 CYS A C 1
ATOM 618 O O . CYS A 1 85 ? 1.339 -1.106 -1.619 1.00 98.88 85 CYS A O 1
ATOM 620 N N . ASP A 1 86 ? 3.353 -2.001 -2.085 1.00 98.88 86 ASP A N 1
ATOM 621 C CA . ASP A 1 86 ? 2.920 -2.702 -3.300 1.00 98.88 86 ASP A CA 1
ATOM 622 C C . ASP A 1 86 ? 1.792 -3.696 -2.971 1.00 98.88 86 ASP A C 1
ATOM 624 O O . ASP A 1 86 ? 0.749 -3.728 -3.628 1.00 98.88 86 ASP A O 1
ATOM 628 N N . ILE A 1 87 ? 1.968 -4.454 -1.882 1.00 98.94 87 ILE A N 1
ATOM 629 C CA . ILE A 1 87 ? 1.029 -5.477 -1.413 1.00 98.94 87 ILE A CA 1
ATOM 630 C C . ILE A 1 87 ? 0.554 -5.148 0.006 1.00 98.94 87 ILE A C 1
ATOM 632 O O . ILE A 1 87 ? 1.306 -4.645 0.842 1.00 98.94 87 ILE A O 1
ATOM 636 N N . ARG A 1 88 ? -0.715 -5.453 0.294 1.00 98.94 88 ARG A N 1
ATOM 637 C CA . ARG A 1 88 ? -1.325 -5.333 1.626 1.00 98.94 88 ARG A CA 1
ATOM 638 C C . ARG A 1 88 ? -1.885 -6.681 2.059 1.00 98.94 88 ARG A C 1
ATOM 640 O O . ARG A 1 88 ? -2.605 -7.326 1.291 1.00 98.94 88 ARG A O 1
ATOM 647 N N . VAL A 1 89 ? -1.579 -7.073 3.290 1.00 98.88 89 VAL A N 1
ATOM 648 C CA . VAL A 1 89 ? -2.137 -8.246 3.972 1.00 98.88 89 VAL A CA 1
ATOM 649 C C . VAL A 1 89 ? -2.695 -7.803 5.319 1.00 98.88 89 VAL A C 1
ATOM 651 O O . VAL A 1 89 ? -2.113 -6.923 5.953 1.00 98.88 89 VAL A O 1
ATOM 654 N N . ALA A 1 90 ? -3.825 -8.359 5.751 1.00 98.88 90 ALA A N 1
ATOM 655 C CA . ALA A 1 90 ? -4.456 -7.954 7.006 1.00 98.88 90 ALA A CA 1
ATOM 656 C C . ALA A 1 90 ? -5.076 -9.124 7.767 1.00 98.88 90 ALA A C 1
ATOM 658 O O . ALA A 1 90 ? -5.433 -10.147 7.181 1.00 98.88 90 ALA A O 1
ATOM 659 N N . ALA A 1 91 ? -5.260 -8.932 9.068 1.00 98.81 91 ALA A N 1
ATOM 660 C CA . ALA A 1 91 ? -6.127 -9.791 9.856 1.00 98.81 91 ALA A CA 1
ATOM 661 C C . ALA A 1 91 ? -7.611 -9.497 9.553 1.00 98.81 91 ALA A C 1
ATOM 663 O O . ALA A 1 91 ? -7.976 -8.352 9.291 1.00 98.81 91 ALA A O 1
ATOM 664 N N . SER A 1 92 ? -8.480 -10.504 9.639 1.00 98.62 92 SER A N 1
ATOM 665 C CA . SER A 1 92 ? -9.941 -10.408 9.485 1.00 98.62 92 SER A CA 1
ATOM 666 C C . SER A 1 92 ? -10.546 -9.352 10.419 1.00 98.62 92 SER A C 1
ATOM 668 O O . SER A 1 92 ? -11.381 -8.541 10.017 1.00 98.62 92 SER A O 1
ATOM 670 N N . SER A 1 93 ? -10.054 -9.311 11.659 1.00 98.50 93 SER A N 1
ATOM 671 C CA . SER A 1 93 ? -10.463 -8.380 12.711 1.00 98.50 93 SER A CA 1
ATOM 672 C C . SER A 1 93 ? -9.881 -6.969 12.572 1.00 98.50 93 SER A C 1
ATOM 674 O O . SER A 1 93 ? -10.405 -6.043 13.201 1.00 98.50 93 SER A O 1
ATOM 676 N N . ALA A 1 94 ? -8.837 -6.772 11.755 1.00 98.69 94 ALA A N 1
ATOM 677 C CA . ALA A 1 94 ? -8.232 -5.461 11.539 1.00 98.69 94 ALA A CA 1
ATOM 678 C C . ALA A 1 94 ? -9.244 -4.501 10.901 1.00 98.69 94 ALA A C 1
ATOM 680 O O . ALA A 1 94 ? -10.055 -4.899 10.069 1.00 98.69 94 ALA A O 1
ATOM 681 N N . LYS A 1 95 ? -9.198 -3.224 11.289 1.00 98.81 95 LYS A N 1
ATOM 682 C CA . LYS A 1 95 ? -10.136 -2.194 10.821 1.00 98.81 95 LYS A CA 1
ATOM 683 C C . LYS A 1 95 ? -9.385 -1.098 10.072 1.00 98.81 95 LYS A C 1
ATOM 685 O O . LYS A 1 95 ? -8.372 -0.605 10.567 1.00 98.81 95 LYS A O 1
ATOM 690 N N . MET A 1 96 ? -9.864 -0.690 8.899 1.00 98.81 96 MET A N 1
ATOM 691 C CA . MET A 1 96 ? -9.176 0.292 8.058 1.00 98.81 96 MET A CA 1
ATOM 692 C C . MET A 1 96 ? -10.118 1.226 7.296 1.00 98.81 96 MET A C 1
ATOM 694 O O . MET A 1 96 ? -11.194 0.826 6.865 1.00 98.81 96 MET A O 1
ATOM 698 N N . GLY A 1 97 ? -9.725 2.488 7.116 1.00 98.50 97 GLY A N 1
ATOM 699 C CA . GLY A 1 97 ? -10.559 3.459 6.404 1.00 98.50 97 GLY A CA 1
ATOM 700 C C . GLY A 1 97 ? -9.975 4.867 6.318 1.00 98.50 97 GLY A C 1
ATOM 701 O O . GLY A 1 97 ? -9.081 5.246 7.076 1.00 98.50 97 GLY A O 1
ATOM 702 N N . LEU A 1 98 ? -10.513 5.654 5.387 1.00 98.44 98 LEU A N 1
ATOM 703 C CA . LEU A 1 98 ? -10.219 7.078 5.224 1.00 98.44 98 LEU A CA 1
ATOM 704 C C . LEU A 1 98 ? -11.406 7.875 5.775 1.00 98.44 98 LEU A C 1
ATOM 706 O O . LEU A 1 98 ? -12.446 7.985 5.128 1.00 98.44 98 LEU A O 1
ATOM 710 N N . VAL A 1 99 ? -11.275 8.351 7.014 1.00 97.25 99 VAL A N 1
ATOM 711 C CA . VAL A 1 99 ? -12.372 8.944 7.801 1.00 97.25 99 VAL A CA 1
ATOM 712 C C . VAL A 1 99 ? -12.363 10.477 7.827 1.00 97.25 99 VAL A C 1
ATOM 714 O O . VAL A 1 99 ? -13.174 11.097 8.510 1.00 97.25 99 VAL A O 1
ATOM 717 N N . GLU A 1 100 ? -11.452 11.097 7.078 1.00 95.94 100 GLU A N 1
ATOM 718 C CA . GLU A 1 100 ? -11.148 12.531 7.084 1.00 95.94 100 GLU A CA 1
ATOM 719 C C . GLU A 1 100 ? -12.361 13.446 6.847 1.00 95.94 100 GLU A C 1
ATOM 721 O O . GLU A 1 100 ? -12.43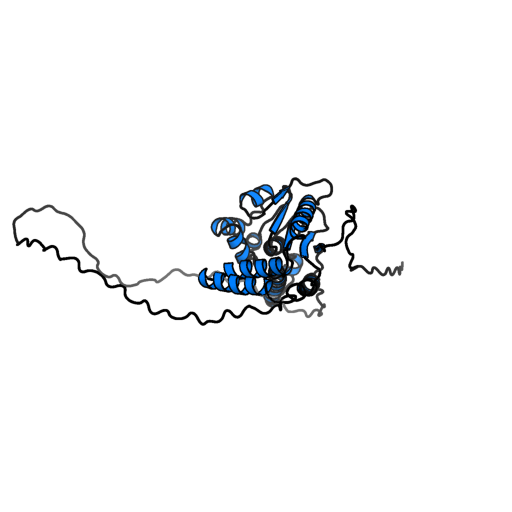6 14.530 7.428 1.00 95.94 100 GLU A O 1
ATOM 726 N N . THR A 1 101 ? -13.345 13.013 6.056 1.00 96.88 101 THR A N 1
ATOM 727 C CA . THR A 1 101 ? -14.539 13.814 5.734 1.00 96.88 101 THR A CA 1
ATOM 728 C C . THR A 1 101 ? -15.449 14.047 6.944 1.00 96.88 101 THR A C 1
ATOM 730 O O . THR A 1 101 ? -16.044 15.119 7.045 1.00 96.88 101 THR A O 1
ATOM 733 N N . LYS A 1 102 ? -15.464 13.139 7.937 1.00 94.38 102 LYS A N 1
ATOM 734 C CA . LYS A 1 102 ? -16.121 13.363 9.248 1.00 94.38 102 LYS A CA 1
ATOM 735 C C . LYS A 1 102 ? -15.474 14.488 10.064 1.00 94.38 102 LYS A C 1
ATOM 737 O O . LYS A 1 102 ? -16.075 14.973 11.015 1.00 94.38 102 LYS A O 1
ATOM 742 N N . LEU A 1 103 ? -14.261 14.900 9.696 1.00 90.19 103 LEU A N 1
ATOM 743 C CA . LEU A 1 103 ? -13.482 15.962 10.335 1.00 90.19 103 LEU A CA 1
ATOM 744 C C . LEU A 1 103 ? -13.385 17.219 9.447 1.00 90.19 103 LEU A C 1
ATOM 746 O O . LEU A 1 103 ? -12.512 18.057 9.666 1.00 90.19 103 LEU A O 1
ATOM 750 N N . ALA A 1 104 ? -14.253 17.334 8.432 1.00 92.44 104 ALA A N 1
ATOM 751 C CA . ALA A 1 104 ? -14.271 18.416 7.442 1.00 92.44 104 ALA A CA 1
ATOM 752 C C . ALA A 1 104 ? -12.933 18.621 6.691 1.00 92.44 104 ALA A C 1
ATOM 754 O O . ALA A 1 104 ? -12.612 19.727 6.252 1.00 92.44 104 ALA A O 1
ATOM 755 N N . ILE A 1 105 ? -12.155 17.547 6.518 1.00 92.00 105 ILE A N 1
ATOM 756 C CA . ILE A 1 105 ? -10.917 17.518 5.727 1.00 92.00 105 ILE A CA 1
ATOM 757 C C . ILE A 1 105 ? -10.948 16.358 4.716 1.00 92.00 105 ILE A C 1
ATOM 759 O O . ILE A 1 105 ? -11.926 15.620 4.622 1.00 92.00 105 ILE A O 1
ATOM 763 N N . ILE A 1 106 ? -9.888 16.207 3.918 1.00 96.69 106 ILE A N 1
ATOM 764 C CA . ILE A 1 106 ? -9.736 15.117 2.938 1.00 96.69 106 ILE A CA 1
ATOM 765 C C . ILE A 1 106 ? -8.447 14.319 3.198 1.00 96.69 106 ILE A C 1
ATOM 767 O O . ILE A 1 106 ? -7.519 14.877 3.796 1.00 96.69 106 ILE A O 1
ATOM 771 N N . PRO A 1 107 ? -8.344 13.062 2.718 1.00 97.25 107 PRO A N 1
ATOM 772 C CA . PRO A 1 107 ? -7.127 12.256 2.835 1.00 97.25 107 PRO A CA 1
ATOM 773 C C . PRO A 1 107 ? -5.915 12.970 2.224 1.00 97.25 107 PRO A C 1
ATOM 775 O O . PRO A 1 107 ? -5.928 13.379 1.057 1.00 97.25 107 PRO A O 1
ATOM 778 N N . GLY A 1 108 ? -4.894 13.198 3.054 1.00 96.12 108 GLY A N 1
ATOM 779 C CA . GLY A 1 108 ? -3.832 14.170 2.791 1.00 96.12 108 GLY A CA 1
ATOM 780 C C . GLY A 1 108 ? -2.501 13.581 2.319 1.00 96.12 108 GLY A C 1
ATOM 781 O O . GLY A 1 108 ? -1.750 14.283 1.637 1.00 96.12 108 GLY A O 1
ATOM 782 N N . GLY A 1 109 ?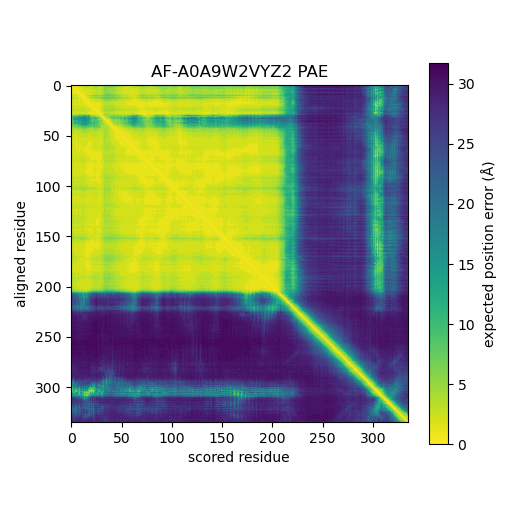 -2.206 12.325 2.657 1.00 96.19 109 GLY A N 1
ATOM 783 C CA . GLY A 1 109 ? -1.005 11.557 2.309 1.00 96.19 109 GLY A CA 1
ATOM 784 C C . GLY A 1 109 ? -1.043 10.866 0.936 1.00 96.19 109 GLY A C 1
ATOM 785 O O . GLY A 1 109 ? -0.050 10.270 0.510 1.00 96.19 109 GLY A O 1
ATOM 786 N N . GLY A 1 110 ? -2.159 10.978 0.212 1.00 98.06 110 GLY A N 1
ATOM 787 C CA . GLY A 1 110 ? -2.327 10.502 -1.168 1.00 98.06 110 GLY A CA 1
ATOM 788 C C . GLY A 1 110 ? -3.437 9.463 -1.361 1.00 98.06 110 GLY A C 1
ATOM 789 O O . GLY A 1 110 ? -3.561 8.902 -2.449 1.00 98.06 110 GLY A O 1
ATOM 790 N N . GLY A 1 111 ? -4.266 9.213 -0.346 1.00 98.50 111 GLY A N 1
ATOM 791 C CA . GLY A 1 111 ? -5.393 8.280 -0.390 1.00 98.50 111 GLY A CA 1
ATOM 792 C C . GLY A 1 111 ? -6.405 8.618 -1.482 1.00 98.50 111 GLY A C 1
ATOM 793 O O . GLY A 1 111 ? -6.877 7.716 -2.164 1.00 98.50 111 GLY A O 1
ATOM 794 N N . THR A 1 112 ? -6.637 9.907 -1.757 1.00 98.75 112 THR A N 1
ATOM 795 C CA . THR A 1 112 ? -7.479 10.367 -2.882 1.00 98.75 112 THR A CA 1
ATOM 796 C C . THR A 1 112 ? -6.954 9.968 -4.266 1.00 98.75 112 THR A C 1
ATOM 798 O O . THR A 1 112 ? -7.702 10.065 -5.232 1.00 98.75 112 THR A O 1
ATOM 801 N N . GLN A 1 113 ? -5.696 9.522 -4.377 1.00 98.88 113 GLN A N 1
ATOM 802 C CA . GLN A 1 113 ? -5.073 9.073 -5.627 1.00 98.88 113 GLN A CA 1
ATOM 803 C C . GLN A 1 113 ? -4.847 7.561 -5.655 1.00 98.88 113 GLN A C 1
ATOM 805 O O . GLN A 1 113 ? -5.133 6.925 -6.670 1.00 98.88 113 GLN A O 1
ATOM 810 N N . ARG A 1 114 ? -4.358 6.983 -4.548 1.00 98.88 114 ARG A N 1
ATOM 811 C CA . ARG A 1 114 ? -4.029 5.551 -4.459 1.00 98.88 114 ARG A CA 1
ATOM 812 C C . ARG A 1 114 ? -5.253 4.669 -4.210 1.00 98.88 114 ARG A C 1
ATOM 814 O O . ARG A 1 114 ? -5.333 3.600 -4.803 1.00 98.88 114 ARG A O 1
ATOM 821 N N . LEU A 1 115 ? -6.238 5.112 -3.419 1.00 98.88 115 LEU A N 1
ATOM 822 C CA . LEU A 1 115 ? -7.449 4.313 -3.180 1.00 98.88 115 LEU A CA 1
ATOM 823 C C . LEU A 1 115 ? -8.273 4.111 -4.473 1.00 98.88 115 LEU A C 1
ATOM 825 O O . LEU A 1 115 ? -8.579 2.960 -4.775 1.00 98.88 115 LEU A O 1
ATOM 829 N N . PRO A 1 116 ? -8.557 5.140 -5.307 1.00 98.88 116 PRO A N 1
ATOM 830 C CA . PRO A 1 116 ? -9.254 4.934 -6.583 1.00 98.88 116 PRO A CA 1
ATOM 831 C C . PRO A 1 116 ? -8.505 4.049 -7.584 1.00 98.88 116 PRO A C 1
ATOM 833 O O . PRO A 1 116 ? -9.153 3.382 -8.385 1.00 98.88 116 PRO A O 1
ATOM 836 N N . ARG A 1 117 ? -7.165 4.032 -7.543 1.00 98.81 117 ARG A N 1
ATOM 837 C CA . ARG A 1 117 ? -6.333 3.132 -8.361 1.00 98.81 117 ARG A CA 1
ATOM 838 C C . ARG A 1 117 ? -6.382 1.683 -7.866 1.00 98.81 117 ARG A C 1
ATOM 840 O O . ARG A 1 117 ? -6.347 0.776 -8.683 1.00 98.81 117 ARG A O 1
ATOM 847 N N . ALA A 1 118 ? -6.493 1.471 -6.553 1.00 98.69 118 ALA A N 1
ATOM 848 C CA . ALA A 1 118 ? -6.528 0.140 -5.950 1.00 98.69 118 ALA A CA 1
ATOM 849 C C . ALA A 1 118 ? -7.899 -0.555 -6.058 1.00 98.69 118 ALA A C 1
ATOM 851 O O . ALA A 1 118 ? -7.942 -1.747 -6.336 1.00 98.69 118 ALA A O 1
ATOM 852 N N . ILE A 1 119 ? -9.006 0.169 -5.832 1.00 98.75 119 ILE A N 1
ATOM 853 C CA . ILE A 1 119 ? -10.366 -0.419 -5.736 1.00 98.75 119 ILE A CA 1
ATOM 854 C C . ILE A 1 119 ? -11.388 0.185 -6.716 1.00 98.75 119 ILE A C 1
ATOM 856 O O . ILE A 1 119 ? -12.592 -0.040 -6.602 1.00 98.75 119 ILE A O 1
ATOM 860 N N . GLY A 1 120 ? -10.927 0.994 -7.670 1.00 98.75 120 GLY A N 1
ATOM 861 C CA . GLY A 1 120 ? -11.787 1.704 -8.612 1.00 98.75 120 GLY A CA 1
ATOM 862 C C . GLY A 1 120 ? -12.446 2.965 -8.035 1.00 98.75 120 GLY A C 1
ATOM 863 O O . GLY A 1 120 ? -12.603 3.160 -6.828 1.00 98.75 120 GLY A O 1
ATOM 864 N N . ILE A 1 121 ? -12.858 3.859 -8.939 1.00 98.75 121 ILE A N 1
ATOM 865 C CA . ILE A 1 121 ? -13.332 5.210 -8.597 1.00 98.75 121 ILE A CA 1
ATOM 866 C C . ILE A 1 121 ? -14.633 5.190 -7.777 1.00 98.75 121 ILE A C 1
ATOM 868 O O . ILE A 1 121 ? -14.793 6.022 -6.886 1.00 98.75 121 ILE A O 1
ATOM 872 N N . SER A 1 122 ? -15.559 4.267 -8.066 1.00 98.88 122 SER A N 1
ATOM 873 C CA . SER A 1 122 ? -16.872 4.219 -7.402 1.00 98.88 122 SER A CA 1
ATOM 874 C C . SER A 1 122 ? -16.746 3.877 -5.916 1.00 98.88 122 SER A C 1
ATOM 876 O O . SER A 1 122 ? -17.163 4.662 -5.067 1.00 98.88 122 SER A O 1
ATOM 878 N N . LEU A 1 123 ? -16.093 2.753 -5.597 1.00 98.88 123 LEU A N 1
ATOM 879 C CA . LEU A 1 123 ? -15.904 2.301 -4.217 1.00 98.88 123 LEU A CA 1
ATOM 880 C C . LEU A 1 123 ? -15.010 3.264 -3.425 1.00 98.88 123 LEU A C 1
ATOM 882 O O . LEU A 1 123 ? -15.312 3.582 -2.278 1.00 98.88 123 LEU A O 1
ATOM 886 N N . ALA A 1 124 ? -13.957 3.813 -4.040 1.00 98.88 124 ALA A N 1
ATOM 887 C CA . ALA A 1 124 ? -13.118 4.808 -3.375 1.00 98.88 124 ALA A CA 1
ATOM 888 C C . ALA A 1 124 ? -13.890 6.092 -3.015 1.00 98.88 124 ALA A C 1
ATOM 890 O O . ALA A 1 124 ? -13.682 6.642 -1.932 1.00 98.88 124 ALA A O 1
ATOM 891 N N . LYS A 1 125 ? -14.809 6.554 -3.879 1.00 98.88 125 LYS A N 1
ATOM 892 C CA . LYS A 1 125 ? -15.723 7.662 -3.554 1.00 98.88 125 LYS A CA 1
ATOM 893 C C . LYS A 1 125 ? -16.687 7.287 -2.433 1.00 98.88 125 LYS A C 1
ATOM 895 O O . LYS A 1 125 ? -16.808 8.062 -1.494 1.00 98.88 125 LYS A O 1
ATOM 900 N N . GLU A 1 126 ? -17.323 6.116 -2.490 1.00 98.88 126 GLU A N 1
ATOM 901 C CA . GLU A 1 126 ? -18.234 5.642 -1.436 1.00 98.88 126 GLU A CA 1
ATOM 902 C C . GLU A 1 126 ? -17.548 5.638 -0.062 1.00 98.88 126 GLU A C 1
ATOM 904 O O . GLU A 1 126 ? -18.066 6.234 0.885 1.00 98.88 126 GLU A O 1
ATOM 909 N N . LEU A 1 127 ? -16.357 5.039 0.044 1.00 98.81 127 LEU A N 1
ATOM 910 C CA . LEU A 1 127 ? -15.609 4.957 1.302 1.00 98.81 127 LEU A CA 1
ATOM 911 C C . LEU A 1 127 ? -15.185 6.335 1.826 1.00 98.81 127 LEU A C 1
ATOM 913 O O . LEU A 1 127 ? -15.364 6.606 3.011 1.00 98.81 127 LEU A O 1
ATOM 917 N N . ILE A 1 128 ? -14.672 7.222 0.963 1.00 98.81 128 ILE A N 1
ATOM 918 C CA . ILE A 1 128 ? -14.230 8.569 1.371 1.00 98.81 128 ILE A CA 1
ATOM 919 C C . ILE A 1 128 ? -15.426 9.468 1.726 1.00 98.81 128 ILE A C 1
ATOM 921 O O . ILE A 1 128 ? -15.357 10.219 2.696 1.00 98.81 128 ILE A O 1
ATOM 925 N N . PHE A 1 129 ? -16.534 9.407 0.980 1.00 98.81 129 PHE A N 1
ATOM 926 C CA . PHE A 1 129 ? -17.718 10.236 1.237 1.00 98.81 129 PHE A CA 1
ATOM 927 C C . PHE A 1 129 ? -18.480 9.788 2.491 1.00 98.81 129 PHE A C 1
ATOM 929 O O . PHE A 1 129 ? -18.920 10.632 3.265 1.00 98.81 129 PHE A O 1
ATOM 936 N N . SER A 1 130 ? -18.604 8.478 2.723 1.00 98.81 130 SER A N 1
ATOM 937 C CA . SER A 1 130 ? -19.228 7.931 3.940 1.00 98.81 130 SER A CA 1
ATOM 938 C C . SER A 1 130 ? -18.301 7.944 5.162 1.00 98.81 130 SER A C 1
ATOM 940 O O . SER A 1 130 ? -18.767 7.802 6.299 1.00 98.81 130 SER A O 1
ATOM 942 N N . ALA A 1 131 ? -16.985 8.074 4.943 1.00 98.38 131 ALA A N 1
ATOM 943 C CA . ALA A 1 131 ? -15.957 7.822 5.950 1.00 98.38 131 ALA A CA 1
ATOM 944 C C . ALA A 1 131 ? -16.182 6.471 6.661 1.00 98.38 131 ALA A C 1
ATOM 946 O O . ALA A 1 131 ? -16.113 6.380 7.897 1.00 98.38 131 ALA A O 1
ATOM 947 N N . ARG A 1 132 ? -16.534 5.429 5.892 1.00 98.56 132 ARG A N 1
ATOM 948 C CA . ARG A 1 132 ? -16.715 4.064 6.404 1.00 98.56 132 ARG A CA 1
ATOM 949 C C . ARG A 1 132 ? -15.356 3.464 6.761 1.00 98.56 132 ARG A C 1
ATOM 951 O O . ARG A 1 132 ? -14.371 3.630 6.042 1.00 98.56 132 ARG A O 1
ATOM 958 N N . VAL A 1 133 ? -15.329 2.756 7.883 1.00 98.81 133 VAL A N 1
ATOM 959 C CA . VAL A 1 133 ? -14.224 1.879 8.269 1.00 98.81 133 VAL A CA 1
ATOM 960 C C . VAL A 1 133 ? -14.638 0.469 7.877 1.00 98.81 133 VAL A C 1
ATOM 962 O O . VAL A 1 133 ? -15.711 0.033 8.283 1.00 98.81 133 VAL A O 1
ATOM 965 N N . LEU A 1 134 ? -13.816 -0.189 7.066 1.00 98.88 134 LEU A N 1
ATOM 966 C CA . LEU A 1 134 ? -13.967 -1.588 6.683 1.00 98.88 134 LEU A CA 1
ATOM 967 C C . LEU A 1 134 ? -13.224 -2.490 7.662 1.00 98.88 134 LEU A C 1
ATOM 969 O O . LEU A 1 134 ? -12.260 -2.052 8.297 1.00 98.88 134 LEU A O 1
ATOM 973 N N . ASP A 1 135 ? -13.611 -3.756 7.727 1.00 98.81 135 ASP A N 1
ATOM 974 C CA . ASP A 1 135 ? -12.779 -4.808 8.306 1.00 98.81 135 ASP A CA 1
ATOM 975 C C . ASP A 1 135 ? -11.920 -5.566 7.287 1.00 98.81 135 ASP A C 1
ATOM 977 O O . ASP A 1 135 ? -11.911 -5.230 6.103 1.00 98.81 135 ASP A O 1
ATOM 981 N N . GLY A 1 136 ? -11.134 -6.547 7.741 1.00 98.75 136 GLY A N 1
ATOM 982 C CA . GLY A 1 136 ? -10.240 -7.310 6.873 1.00 98.75 136 GLY A CA 1
ATOM 983 C C . GLY A 1 136 ? -10.975 -8.140 5.818 1.00 98.75 136 GLY A C 1
ATOM 984 O O . GLY A 1 136 ? -10.483 -8.265 4.696 1.00 98.75 136 GLY A O 1
ATOM 985 N N . GLN A 1 137 ? -12.162 -8.666 6.135 1.00 98.81 137 GLN A N 1
ATOM 986 C CA . GLN A 1 137 ? -12.965 -9.450 5.194 1.00 98.81 137 GLN A CA 1
ATOM 987 C C . GLN A 1 137 ? -13.616 -8.531 4.151 1.00 98.81 137 GLN A C 1
ATOM 989 O O . GLN A 1 137 ? -13.502 -8.778 2.949 1.00 98.81 137 GLN A O 1
ATOM 994 N N . GLU A 1 138 ? -14.199 -7.407 4.579 1.00 98.81 138 GLU A N 1
ATOM 995 C CA . GLU A 1 138 ? -14.728 -6.385 3.666 1.00 98.81 138 GLU A CA 1
ATOM 996 C C . GLU A 1 138 ? -13.625 -5.782 2.778 1.00 98.81 138 GLU A C 1
ATOM 998 O O . GLU A 1 138 ? -13.799 -5.645 1.565 1.00 98.81 138 GLU A O 1
ATOM 1003 N N . ALA A 1 139 ? -12.461 -5.462 3.355 1.00 98.88 139 ALA A N 1
ATOM 1004 C CA . ALA A 1 139 ? -11.302 -4.949 2.630 1.00 98.88 139 ALA A CA 1
ATOM 1005 C C . ALA A 1 139 ? -10.789 -5.953 1.586 1.00 98.88 139 ALA A C 1
ATOM 1007 O O . ALA A 1 139 ? -10.372 -5.551 0.496 1.00 98.88 139 ALA A O 1
ATOM 1008 N N . LYS A 1 140 ? -10.844 -7.258 1.879 1.00 98.81 140 LYS A N 1
ATOM 1009 C CA . LYS A 1 140 ? -10.518 -8.306 0.906 1.00 98.81 140 LYS A CA 1
ATOM 1010 C C . LYS A 1 140 ? -11.569 -8.391 -0.202 1.00 98.81 140 LYS A C 1
ATOM 1012 O O . LYS A 1 140 ? -11.190 -8.497 -1.368 1.00 98.81 140 LYS A O 1
ATOM 1017 N N . ALA A 1 141 ? -12.855 -8.298 0.136 1.00 98.81 141 ALA A N 1
ATOM 1018 C CA . ALA A 1 141 ? -13.957 -8.359 -0.824 1.00 98.81 141 ALA A CA 1
ATOM 1019 C C . ALA A 1 141 ? -13.930 -7.206 -1.846 1.00 98.81 141 ALA A C 1
ATOM 1021 O O . ALA A 1 141 ? -14.187 -7.433 -3.026 1.00 98.81 141 ALA A O 1
ATOM 1022 N N . VAL A 1 142 ? -13.555 -5.988 -1.429 1.00 98.75 142 VAL A N 1
ATOM 1023 C CA . VAL A 1 142 ? -13.415 -4.825 -2.336 1.00 98.75 142 VAL A CA 1
ATOM 1024 C C . VAL A 1 142 ? -12.050 -4.731 -3.037 1.00 98.75 142 VAL A C 1
ATOM 1026 O O . VAL A 1 142 ? -11.794 -3.755 -3.738 1.00 98.75 142 VAL A O 1
ATOM 1029 N N . GLY A 1 143 ? -11.148 -5.698 -2.836 1.00 98.69 143 GLY A N 1
ATOM 1030 C CA . GLY A 1 143 ? -9.806 -5.698 -3.435 1.00 98.69 143 GLY A CA 1
ATOM 1031 C C . GLY A 1 143 ? -8.805 -4.713 -2.810 1.00 98.69 143 GLY A C 1
ATOM 1032 O O . GLY A 1 143 ? -7.727 -4.504 -3.362 1.00 98.69 143 GLY A O 1
ATOM 1033 N N . LEU A 1 144 ? -9.111 -4.120 -1.648 1.00 98.88 144 LEU A N 1
ATOM 1034 C CA . LEU A 1 144 ? -8.191 -3.220 -0.942 1.00 98.88 144 LEU A CA 1
ATOM 1035 C C . LEU A 1 144 ? -6.942 -3.966 -0.445 1.00 98.88 144 LEU A C 1
ATOM 1037 O O . LEU A 1 144 ? -5.851 -3.391 -0.437 1.00 98.88 144 LEU A O 1
ATOM 1041 N N . ILE A 1 145 ? -7.086 -5.240 -0.068 1.00 98.94 145 ILE A N 1
ATOM 1042 C CA . ILE A 1 145 ? -5.987 -6.112 0.373 1.00 98.94 145 ILE A CA 1
ATOM 1043 C C . ILE A 1 145 ? -5.928 -7.417 -0.432 1.00 98.94 145 ILE A C 1
ATOM 1045 O O . ILE A 1 145 ? -6.949 -7.954 -0.866 1.00 98.94 145 ILE A O 1
ATOM 1049 N N . SER A 1 146 ? -4.720 -7.961 -0.597 1.00 98.81 146 SER A N 1
ATOM 1050 C CA . SER A 1 146 ? -4.484 -9.181 -1.380 1.00 98.81 146 SER A CA 1
ATOM 1051 C C . SER A 1 146 ? -4.732 -10.454 -0.570 1.00 98.81 146 SER A C 1
ATOM 1053 O O . SER A 1 146 ? -5.209 -11.442 -1.129 1.00 98.81 146 SER A O 1
ATOM 1055 N N . HIS A 1 147 ? -4.486 -10.430 0.744 1.00 98.88 147 HIS A N 1
ATOM 1056 C CA . HIS A 1 147 ? -4.693 -11.569 1.643 1.00 98.88 147 HIS A CA 1
ATOM 1057 C C . HIS A 1 147 ? -5.361 -11.126 2.949 1.00 98.88 147 HIS A C 1
ATOM 1059 O O . HIS A 1 147 ? -4.992 -10.093 3.510 1.00 98.88 147 HIS A O 1
ATOM 1065 N N . VAL A 1 148 ? -6.305 -11.938 3.425 1.00 98.81 148 VAL A N 1
ATOM 1066 C CA . VAL A 1 148 ? -6.930 -11.840 4.749 1.00 98.81 148 VAL A CA 1
ATOM 1067 C C . VAL A 1 148 ? -6.635 -13.125 5.519 1.00 98.81 148 VAL A C 1
ATOM 1069 O O . VAL A 1 148 ? -6.608 -14.199 4.915 1.00 98.81 148 VAL A O 1
ATOM 1072 N N . LEU A 1 149 ? -6.376 -13.014 6.819 1.00 98.75 149 LEU A N 1
ATOM 1073 C CA . LEU A 1 149 ? -6.100 -14.138 7.716 1.00 98.75 149 LEU A CA 1
ATOM 1074 C C . LEU A 1 149 ? -6.903 -13.984 9.005 1.00 98.75 149 LEU A C 1
ATOM 1076 O O . LEU A 1 149 ? -7.111 -12.862 9.454 1.00 98.75 149 LEU A O 1
ATOM 1080 N N . GLU A 1 150 ? -7.307 -15.081 9.637 1.00 98.56 150 GLU A N 1
ATOM 1081 C CA . GLU A 1 150 ? -7.819 -14.994 11.007 1.00 98.56 150 GLU A CA 1
ATOM 1082 C C . GLU A 1 150 ? -6.694 -14.598 11.971 1.00 98.56 150 GLU A C 1
ATOM 1084 O O . GLU A 1 150 ? -5.557 -15.054 11.828 1.00 98.56 150 GLU A O 1
ATOM 1089 N N . GLN A 1 151 ? -6.997 -13.709 12.924 1.00 98.25 151 GLN A N 1
ATOM 1090 C CA . GLN A 1 151 ? -5.982 -13.192 13.844 1.00 98.25 151 GLN A CA 1
ATOM 1091 C C . GLN A 1 151 ? -5.569 -14.265 14.858 1.00 98.25 151 GLN A C 1
ATOM 1093 O O . GLN A 1 151 ? -6.417 -14.968 15.409 1.00 98.25 151 GLN A O 1
ATOM 1098 N N . ASN A 1 152 ? -4.268 -14.378 15.119 1.00 97.50 152 ASN A N 1
ATOM 1099 C CA . ASN A 1 152 ? -3.723 -15.301 16.112 1.00 97.50 152 ASN A CA 1
ATOM 1100 C C . ASN A 1 152 ? -3.671 -14.672 17.516 1.00 97.50 152 ASN A C 1
ATOM 1102 O O . ASN A 1 152 ? -4.022 -13.508 17.716 1.00 97.50 152 ASN A O 1
ATOM 1106 N N . GLN A 1 153 ? -3.245 -15.458 18.507 1.00 96.69 153 GLN A N 1
ATOM 1107 C CA . GLN A 1 153 ? -3.185 -15.024 19.908 1.00 96.69 153 GLN A CA 1
ATOM 1108 C C . GLN A 1 153 ? -2.121 -13.940 20.129 1.00 96.69 153 GLN A C 1
ATOM 1110 O O . GLN A 1 153 ? -2.270 -13.085 20.997 1.00 96.69 153 GLN A O 1
ATOM 1115 N N . GLU A 1 154 ? -1.064 -13.968 19.322 1.00 96.69 154 GLU A N 1
ATOM 1116 C CA . GLU A 1 154 ? 0.068 -13.047 19.370 1.00 96.69 154 GLU A CA 1
ATOM 1117 C C . GLU A 1 154 ? -0.215 -11.702 18.671 1.00 96.69 154 GLU A C 1
ATOM 1119 O O . GLU A 1 154 ? 0.528 -10.739 18.867 1.00 96.69 154 GLU A O 1
ATOM 1124 N N . GLY A 1 155 ? -1.294 -11.609 17.883 1.00 97.50 155 GLY A N 1
ATOM 1125 C CA . GLY A 1 155 ? -1.676 -10.395 17.160 1.00 97.50 155 GLY A CA 1
ATOM 1126 C C . GLY A 1 155 ? -0.738 -10.043 16.000 1.00 97.50 155 GLY A C 1
ATOM 1127 O O . GLY A 1 155 ? -0.500 -8.859 15.758 1.00 97.50 155 GLY A O 1
ATOM 1128 N N . ASP A 1 156 ? -0.171 -11.048 15.326 1.00 98.38 156 ASP A N 1
ATOM 1129 C CA . ASP A 1 156 ? 0.828 -10.902 14.258 1.00 98.38 156 ASP A CA 1
ATOM 1130 C C . ASP A 1 156 ? 0.567 -11.787 13.016 1.00 98.38 156 ASP A C 1
ATOM 1132 O O . ASP A 1 156 ? 1.473 -12.007 12.207 1.00 98.38 156 ASP A O 1
ATOM 1136 N N . ALA A 1 157 ? -0.654 -12.302 12.823 1.00 98.56 157 ALA A N 1
ATOM 1137 C CA . ALA A 1 157 ? -0.980 -13.197 11.708 1.00 98.56 157 ALA A CA 1
ATOM 1138 C C . ALA A 1 157 ? -0.742 -12.564 10.320 1.00 98.56 157 ALA A C 1
ATOM 1140 O O . ALA A 1 157 ? -0.253 -13.237 9.403 1.00 98.56 157 ALA A O 1
ATOM 1141 N N . ALA A 1 158 ? -1.032 -11.270 10.151 1.00 98.75 158 ALA A N 1
ATOM 1142 C CA . ALA A 1 158 ? -0.751 -10.556 8.908 1.00 98.75 158 ALA A CA 1
ATOM 1143 C C . ALA A 1 158 ? 0.763 -10.387 8.701 1.00 98.75 158 ALA A C 1
ATOM 1145 O O . ALA A 1 158 ? 1.254 -10.580 7.585 1.00 98.75 158 ALA A O 1
ATOM 1146 N N . TYR A 1 159 ? 1.524 -10.107 9.764 1.00 98.81 159 TYR A N 1
ATOM 1147 C CA . TYR A 1 159 ? 2.987 -10.088 9.716 1.00 98.81 159 TYR A CA 1
ATOM 1148 C C . TYR A 1 159 ? 3.589 -11.452 9.346 1.00 98.81 159 TYR A C 1
ATOM 1150 O O . TYR A 1 159 ? 4.474 -11.502 8.489 1.00 98.81 159 TYR A O 1
ATOM 1158 N N . ARG A 1 160 ? 3.076 -12.563 9.891 1.00 98.56 160 ARG A N 1
ATOM 1159 C CA . ARG A 1 160 ? 3.521 -13.918 9.512 1.00 98.56 160 ARG A CA 1
ATOM 1160 C C . ARG A 1 160 ? 3.310 -14.186 8.023 1.00 98.56 160 ARG A C 1
ATOM 1162 O O . ARG A 1 160 ? 4.260 -14.575 7.345 1.00 98.56 160 ARG A O 1
ATOM 1169 N N . LYS A 1 161 ? 2.135 -13.865 7.460 1.00 98.75 161 LYS A N 1
ATOM 1170 C CA . LYS A 1 161 ? 1.938 -14.016 6.005 1.00 98.75 161 LYS A CA 1
ATOM 1171 C C . LYS A 1 161 ? 2.791 -13.047 5.180 1.00 98.75 161 LYS A C 1
ATOM 1173 O O . LYS A 1 161 ? 3.218 -13.415 4.087 1.00 98.75 161 LYS A O 1
ATOM 1178 N N . ALA A 1 162 ? 3.073 -11.842 5.679 1.00 98.81 162 ALA A N 1
ATOM 1179 C CA . ALA A 1 162 ? 4.005 -10.926 5.021 1.00 98.81 162 ALA A CA 1
ATOM 1180 C C . ALA A 1 162 ? 5.439 -11.485 4.987 1.00 98.81 162 ALA A C 1
ATOM 1182 O O . ALA A 1 162 ? 6.111 -11.336 3.969 1.00 98.81 162 ALA A O 1
ATOM 1183 N N . LEU A 1 163 ? 5.893 -12.163 6.049 1.00 98.69 163 LEU A N 1
ATOM 1184 C CA . LEU A 1 163 ? 7.183 -12.863 6.073 1.00 98.69 163 LEU A CA 1
ATOM 1185 C C . LEU A 1 163 ? 7.227 -14.023 5.078 1.00 98.69 163 LEU A C 1
ATOM 1187 O O . LEU A 1 163 ? 8.210 -14.152 4.353 1.00 98.69 163 LEU A O 1
ATOM 1191 N N . ASP A 1 164 ? 6.178 -14.843 5.009 1.00 98.69 164 ASP A N 1
ATOM 1192 C CA . ASP A 1 164 ? 6.126 -15.955 4.056 1.00 98.69 164 ASP A CA 1
ATOM 1193 C C . ASP A 1 164 ? 6.114 -15.454 2.610 1.00 98.69 164 ASP A C 1
ATOM 1195 O O . ASP A 1 164 ? 6.922 -15.900 1.800 1.00 98.69 164 ASP A O 1
ATOM 1199 N N . LEU A 1 165 ? 5.308 -14.433 2.307 1.00 98.44 165 LEU A N 1
ATOM 1200 C CA . LEU A 1 165 ? 5.307 -13.796 0.991 1.00 98.44 165 LEU A CA 1
ATOM 1201 C C . LEU A 1 165 ? 6.659 -13.129 0.665 1.00 98.44 165 LEU A C 1
ATOM 1203 O O . LEU A 1 165 ? 7.133 -13.202 -0.464 1.00 98.44 165 LEU A O 1
ATOM 1207 N N . ALA A 1 166 ? 7.338 -12.534 1.651 1.00 98.38 166 ALA A N 1
ATOM 1208 C CA . ALA A 1 166 ? 8.691 -12.015 1.459 1.00 98.38 166 ALA A CA 1
ATOM 1209 C C . ALA A 1 166 ? 9.717 -13.130 1.189 1.00 98.38 166 ALA A C 1
ATOM 1211 O O . ALA A 1 166 ? 10.634 -12.918 0.399 1.00 98.38 166 ALA A O 1
ATOM 1212 N N . ARG A 1 167 ? 9.565 -14.318 1.797 1.00 98.38 167 ARG A N 1
ATOM 1213 C CA . ARG A 1 167 ? 10.389 -15.509 1.508 1.00 98.38 167 ARG A CA 1
ATOM 1214 C C . ARG A 1 167 ? 10.156 -16.022 0.086 1.00 98.38 167 ARG A C 1
ATOM 1216 O O . ARG A 1 167 ? 11.132 -16.359 -0.579 1.00 98.38 167 ARG A O 1
ATOM 1223 N N . GLU A 1 168 ? 8.910 -16.009 -0.396 1.00 98.19 168 GLU A N 1
ATOM 1224 C CA . GLU A 1 168 ? 8.548 -16.336 -1.789 1.00 98.19 168 GLU A CA 1
ATOM 1225 C C . GLU A 1 168 ? 9.272 -15.426 -2.816 1.00 98.19 168 GLU A C 1
ATOM 1227 O O . GLU A 1 168 ? 9.513 -15.860 -3.945 1.00 98.19 168 GLU A O 1
ATOM 1232 N N . PHE A 1 169 ? 9.669 -14.202 -2.420 1.00 98.06 169 PHE A N 1
ATOM 1233 C CA . PHE A 1 169 ? 10.366 -13.198 -3.251 1.00 98.06 169 PHE A CA 1
ATOM 1234 C C . PHE A 1 169 ? 11.909 -13.217 -3.173 1.00 98.06 169 PHE A C 1
ATOM 1236 O O . PHE A 1 169 ? 12.575 -12.476 -3.904 1.00 98.06 169 PHE A O 1
ATOM 1243 N N . LEU A 1 170 ? 12.515 -13.999 -2.270 1.00 95.44 170 LEU A N 1
ATOM 1244 C CA . LEU A 1 170 ? 13.980 -14.044 -2.125 1.00 95.44 170 LEU A CA 1
ATOM 1245 C C . LEU A 1 170 ? 14.726 -14.760 -3.271 1.00 95.44 170 LEU A C 1
ATOM 1247 O O . LEU A 1 170 ? 15.828 -14.297 -3.595 1.00 95.44 170 LEU A O 1
ATOM 1251 N N . PRO A 1 171 ? 14.206 -15.858 -3.868 1.00 96.44 171 PRO A N 1
ATOM 1252 C CA . PRO A 1 171 ? 14.908 -16.595 -4.923 1.00 96.44 171 PRO A CA 1
ATOM 1253 C C . PRO A 1 171 ? 15.065 -15.834 -6.247 1.00 96.44 171 PRO A C 1
ATOM 1255 O O . PRO A 1 171 ? 15.912 -16.196 -7.060 1.00 96.44 171 PRO A O 1
ATOM 1258 N N . GLN A 1 172 ? 14.255 -14.804 -6.496 1.00 96.12 172 GLN A N 1
ATOM 1259 C CA . GLN A 1 172 ? 14.222 -14.096 -7.774 1.00 96.12 172 GLN A CA 1
ATOM 1260 C C . GLN A 1 172 ? 15.433 -13.164 -7.956 1.00 96.12 172 GLN A C 1
ATOM 1262 O O . GLN A 1 172 ? 16.051 -12.669 -7.006 1.00 96.12 172 GLN A O 1
ATOM 1267 N N . GLY A 1 173 ? 15.774 -12.908 -9.224 1.00 94.75 173 GLY A N 1
ATOM 1268 C CA . GLY A 1 173 ? 16.904 -12.061 -9.604 1.00 94.75 173 GLY A CA 1
ATOM 1269 C C . GLY A 1 173 ? 16.749 -10.630 -9.061 1.00 94.75 173 GLY A C 1
ATOM 1270 O O . GLY A 1 173 ? 15.766 -9.967 -9.390 1.00 94.75 173 GLY A O 1
ATOM 1271 N N . PRO A 1 174 ? 17.697 -10.102 -8.262 1.00 93.06 174 PRO A N 1
ATOM 1272 C CA . PRO A 1 174 ? 17.508 -8.839 -7.546 1.00 93.06 174 PRO A CA 1
ATOM 1273 C C . PRO A 1 174 ? 17.336 -7.633 -8.465 1.00 93.06 174 PRO A C 1
ATOM 1275 O O . PRO A 1 174 ? 16.500 -6.778 -8.188 1.00 93.06 174 PRO A O 1
ATOM 1278 N N . VAL A 1 175 ? 18.106 -7.557 -9.554 1.00 94.06 175 VAL A N 1
ATOM 1279 C CA . VAL A 1 175 ? 17.956 -6.478 -10.540 1.00 94.06 175 VAL A CA 1
ATOM 1280 C C . VAL A 1 175 ? 16.624 -6.607 -11.266 1.00 94.06 175 VAL A C 1
ATOM 1282 O O . VAL A 1 175 ? 15.899 -5.621 -11.331 1.00 94.06 175 VAL A O 1
ATOM 1285 N N . ALA A 1 176 ? 16.256 -7.818 -11.703 1.00 96.25 176 ALA A N 1
ATOM 1286 C CA . ALA A 1 176 ? 14.971 -8.084 -12.346 1.00 96.25 176 ALA A CA 1
ATOM 1287 C C . ALA A 1 176 ? 13.787 -7.633 -11.470 1.00 96.25 176 ALA A C 1
ATOM 1289 O O . ALA A 1 176 ? 12.928 -6.906 -11.952 1.00 96.25 176 ALA A O 1
ATOM 1290 N N . MET A 1 177 ? 13.784 -7.955 -10.170 1.00 97.44 177 MET A N 1
ATOM 1291 C CA . MET A 1 177 ? 12.739 -7.508 -9.236 1.00 97.44 177 MET A CA 1
ATOM 1292 C C . MET A 1 177 ? 12.664 -5.975 -9.113 1.00 97.44 177 MET A C 1
ATOM 1294 O O . MET A 1 177 ? 11.568 -5.415 -9.095 1.00 97.44 177 MET A O 1
ATOM 1298 N N . ARG A 1 178 ? 13.815 -5.283 -9.060 1.00 97.19 178 ARG A N 1
ATOM 1299 C CA . ARG A 1 178 ? 13.865 -3.812 -8.963 1.00 97.19 178 ARG A CA 1
ATOM 1300 C C . ARG A 1 178 ? 13.365 -3.132 -10.245 1.00 97.19 178 ARG A C 1
ATOM 1302 O O . ARG A 1 178 ? 12.556 -2.210 -10.164 1.00 97.19 178 ARG A O 1
ATOM 1309 N N . VAL A 1 179 ? 13.800 -3.592 -11.422 1.00 97.69 179 VAL A N 1
ATOM 1310 C CA . VAL A 1 179 ? 13.386 -2.991 -12.706 1.00 97.69 179 VAL A CA 1
ATOM 1311 C C . VAL A 1 179 ? 11.971 -3.398 -13.125 1.00 97.69 179 VAL A C 1
ATOM 1313 O O . VAL A 1 179 ? 11.280 -2.596 -13.741 1.00 97.69 179 VAL A O 1
ATOM 1316 N N . ALA A 1 180 ? 11.482 -4.578 -12.724 1.00 98.50 180 ALA A N 1
ATOM 1317 C CA . ALA A 1 180 ? 10.082 -4.963 -12.914 1.00 98.50 180 ALA A CA 1
ATOM 1318 C C . ALA A 1 180 ? 9.140 -4.050 -12.114 1.00 98.50 180 ALA A C 1
ATOM 1320 O O . ALA A 1 180 ? 8.171 -3.533 -12.667 1.00 98.50 180 ALA A O 1
ATOM 1321 N N . LYS A 1 181 ? 9.462 -3.765 -10.841 1.00 98.56 181 LYS A N 1
ATOM 1322 C CA . LYS A 1 181 ? 8.720 -2.776 -10.042 1.00 98.56 181 LYS A CA 1
ATOM 1323 C C . LYS A 1 181 ? 8.751 -1.384 -10.685 1.00 98.56 181 LYS A C 1
ATOM 1325 O O . LYS A 1 181 ? 7.723 -0.712 -10.722 1.00 98.56 181 LYS A O 1
ATOM 1330 N N . LEU A 1 182 ? 9.905 -0.964 -11.212 1.00 98.19 182 LEU A N 1
ATOM 1331 C CA . LEU A 1 182 ? 10.042 0.311 -11.922 1.00 98.19 182 LEU A CA 1
ATOM 1332 C C . LEU A 1 182 ? 9.138 0.371 -13.165 1.00 98.19 182 LEU A C 1
ATOM 1334 O O . LEU A 1 182 ? 8.387 1.333 -13.314 1.00 98.19 182 LEU A O 1
ATOM 1338 N N . ALA A 1 183 ? 9.169 -0.668 -14.006 1.00 98.56 183 ALA A N 1
ATOM 1339 C CA . ALA A 1 183 ? 8.356 -0.768 -15.217 1.00 98.56 183 ALA A CA 1
ATOM 1340 C C . ALA A 1 183 ? 6.853 -0.744 -14.910 1.00 98.56 183 ALA A C 1
ATOM 1342 O O . ALA A 1 183 ? 6.125 0.027 -15.527 1.00 98.56 183 ALA A O 1
ATOM 1343 N N . ILE A 1 184 ? 6.397 -1.512 -13.913 1.00 98.81 184 ILE A N 1
ATOM 1344 C CA . ILE A 1 184 ? 4.990 -1.528 -13.484 1.00 98.81 184 ILE A CA 1
ATOM 1345 C C . ILE A 1 184 ? 4.566 -0.141 -12.983 1.00 98.81 184 ILE A C 1
ATOM 1347 O O . ILE A 1 184 ? 3.582 0.416 -13.467 1.00 98.81 184 ILE A O 1
ATOM 1351 N N . ASN A 1 185 ? 5.314 0.445 -12.043 1.00 98.62 185 ASN A N 1
ATOM 1352 C CA . ASN A 1 185 ? 4.912 1.699 -11.401 1.00 98.62 185 ASN A CA 1
ATOM 1353 C C . ASN A 1 185 ? 4.960 2.905 -12.352 1.00 98.62 185 ASN A C 1
ATOM 1355 O O . ASN A 1 185 ? 4.137 3.806 -12.216 1.00 98.62 185 ASN A O 1
ATOM 1359 N N . GLN A 1 186 ? 5.904 2.944 -13.298 1.00 98.56 186 GLN A N 1
ATOM 1360 C CA . GLN A 1 186 ? 5.980 4.022 -14.289 1.00 98.56 186 GLN A CA 1
ATOM 1361 C C . GLN A 1 186 ? 5.030 3.784 -15.470 1.00 98.56 186 GLN A C 1
ATOM 1363 O O . GLN A 1 186 ? 4.332 4.709 -15.877 1.00 98.56 186 GLN A O 1
ATOM 1368 N N . GLY A 1 187 ? 4.956 2.550 -15.980 1.00 98.62 187 GLY A N 1
ATOM 1369 C CA . GLY A 1 187 ? 4.103 2.168 -17.109 1.00 98.62 187 GLY A CA 1
ATOM 1370 C C . GLY A 1 187 ? 2.609 2.368 -16.841 1.00 98.62 187 GLY A C 1
ATOM 1371 O O . GLY A 1 187 ? 1.880 2.787 -17.734 1.00 98.62 187 GLY A O 1
ATOM 1372 N N . MET A 1 188 ? 2.158 2.154 -15.600 1.00 98.38 188 MET A N 1
ATOM 1373 C CA . MET A 1 188 ? 0.762 2.374 -15.188 1.00 98.38 188 MET A CA 1
ATOM 1374 C C . MET A 1 188 ? 0.328 3.851 -15.141 1.00 98.38 188 MET A C 1
ATOM 1376 O O . MET A 1 188 ? -0.870 4.122 -15.066 1.00 98.38 188 MET A O 1
ATOM 1380 N N . GLU A 1 189 ? 1.262 4.807 -15.175 1.00 98.19 189 GLU A N 1
ATOM 1381 C CA . GLU A 1 189 ? 0.976 6.253 -15.128 1.00 98.19 189 GLU A CA 1
ATOM 1382 C C . GLU A 1 189 ? 1.214 6.953 -16.487 1.00 98.19 189 GLU A C 1
ATOM 1384 O O . GLU A 1 189 ? 1.199 8.183 -16.568 1.00 98.19 189 GLU A O 1
ATOM 1389 N N . VAL A 1 190 ? 1.411 6.182 -17.565 1.00 98.44 190 VAL A N 1
ATOM 1390 C CA . VAL A 1 190 ? 1.562 6.659 -18.953 1.00 98.44 190 VAL A CA 1
ATOM 1391 C C . VAL A 1 190 ? 0.621 5.905 -19.904 1.00 98.44 190 VAL A C 1
ATOM 1393 O O . VAL A 1 190 ? -0.134 5.027 -19.492 1.00 98.44 190 VAL A O 1
ATOM 1396 N N . ASP A 1 191 ? 0.619 6.258 -21.192 1.00 98.44 191 ASP A N 1
ATOM 1397 C CA . ASP A 1 191 ? -0.067 5.456 -22.208 1.00 98.44 191 ASP A CA 1
ATOM 1398 C C . ASP A 1 191 ? 0.675 4.132 -22.476 1.00 98.44 191 ASP A C 1
ATOM 1400 O O . ASP A 1 191 ? 1.883 4.023 -22.262 1.00 98.44 191 ASP A O 1
ATOM 1404 N N . LEU A 1 192 ? -0.038 3.133 -23.005 1.00 98.56 192 LEU A N 1
ATOM 1405 C CA . LEU A 1 192 ? 0.507 1.790 -23.230 1.00 98.56 192 LEU A CA 1
ATOM 1406 C C . LEU A 1 192 ? 1.755 1.769 -24.132 1.00 98.56 192 LEU A C 1
ATOM 1408 O O . LEU A 1 192 ? 2.643 0.954 -23.901 1.00 98.56 192 LEU A O 1
ATOM 1412 N N . VAL A 1 193 ? 1.855 2.640 -25.144 1.00 98.62 193 VAL A N 1
ATOM 1413 C CA . VAL A 1 193 ? 3.009 2.640 -26.061 1.00 98.62 193 VAL A CA 1
ATOM 1414 C C . VAL A 1 193 ? 4.250 3.164 -25.340 1.00 98.62 193 VAL A C 1
ATOM 1416 O O . VAL A 1 193 ? 5.315 2.555 -25.432 1.00 98.62 193 VAL A O 1
ATOM 1419 N N . THR A 1 194 ? 4.103 4.234 -24.555 1.00 98.50 194 THR A N 1
ATOM 1420 C CA . THR A 1 194 ? 5.173 4.720 -23.671 1.00 98.50 194 THR A CA 1
ATOM 1421 C C . THR A 1 194 ? 5.522 3.682 -22.594 1.00 98.50 194 THR A C 1
ATOM 1423 O O . THR A 1 194 ? 6.699 3.470 -22.312 1.00 98.50 194 THR A O 1
ATOM 1426 N N . GLY A 1 195 ? 4.529 2.980 -22.036 1.00 98.56 195 GLY A N 1
ATOM 1427 C CA . GLY A 1 195 ? 4.733 1.907 -21.056 1.00 98.56 195 GLY A CA 1
ATOM 1428 C C . GLY A 1 195 ? 5.580 0.747 -21.593 1.00 98.56 195 GLY A C 1
ATOM 1429 O O . GLY A 1 195 ? 6.512 0.313 -20.921 1.00 98.56 195 GLY A O 1
ATOM 1430 N N . LEU A 1 196 ? 5.330 0.303 -22.829 1.00 98.56 196 LEU A N 1
ATOM 1431 C CA . LEU A 1 196 ? 6.131 -0.737 -23.490 1.00 98.56 196 LEU A CA 1
ATOM 1432 C C . LEU A 1 196 ? 7.581 -0.288 -23.753 1.00 98.56 196 LEU A C 1
ATOM 1434 O O . LEU A 1 196 ? 8.504 -1.086 -23.616 1.00 98.56 196 LEU A O 1
ATOM 1438 N N . ALA A 1 197 ? 7.813 0.994 -24.056 1.00 98.19 197 ALA A N 1
ATOM 1439 C CA . ALA A 1 197 ? 9.171 1.533 -24.186 1.00 98.19 197 ALA A CA 1
ATOM 1440 C C . ALA A 1 197 ? 9.924 1.580 -22.837 1.00 98.19 197 ALA A C 1
ATOM 1442 O O . ALA A 1 197 ? 11.136 1.362 -22.787 1.00 98.19 197 ALA A O 1
ATOM 1443 N N . ILE A 1 198 ? 9.212 1.827 -21.729 1.00 98.25 198 ILE A N 1
ATOM 1444 C CA . ILE A 1 198 ? 9.771 1.724 -20.370 1.00 98.25 198 ILE A CA 1
ATOM 1445 C C . ILE A 1 198 ? 10.097 0.259 -20.035 1.00 98.25 198 ILE A C 1
ATOM 1447 O O . ILE A 1 198 ? 11.154 -0.013 -19.466 1.00 98.25 198 ILE A O 1
ATOM 1451 N N . GLU A 1 199 ? 9.233 -0.688 -20.413 1.00 98.50 199 GLU A N 1
ATOM 1452 C CA . GLU A 1 199 ? 9.473 -2.127 -20.241 1.00 98.50 199 GLU A CA 1
ATOM 1453 C C . GLU A 1 199 ? 10.749 -2.584 -20.969 1.00 98.50 199 GLU A C 1
ATOM 1455 O O . GLU A 1 199 ? 11.613 -3.201 -20.342 1.00 98.50 199 GLU A O 1
ATOM 1460 N N . GLU A 1 200 ? 10.926 -2.207 -22.241 1.00 97.62 200 GLU A N 1
ATOM 1461 C CA . GLU A 1 200 ? 12.132 -2.507 -23.032 1.00 97.62 200 GLU A CA 1
ATOM 1462 C C . GLU A 1 200 ? 13.411 -1.984 -22.346 1.00 97.62 200 GLU A C 1
ATOM 1464 O O . GLU A 1 200 ? 14.385 -2.723 -22.158 1.00 97.62 200 GLU A O 1
ATOM 1469 N N . ALA A 1 201 ? 13.393 -0.729 -21.886 1.00 96.19 201 ALA A N 1
ATOM 1470 C CA . ALA A 1 201 ? 14.527 -0.106 -21.204 1.00 96.19 201 ALA A CA 1
ATOM 1471 C C . ALA A 1 201 ? 14.821 -0.712 -19.813 1.00 96.19 201 ALA A C 1
ATOM 1473 O O . ALA A 1 201 ? 15.975 -0.751 -19.371 1.00 96.19 201 ALA A O 1
ATOM 1474 N N . CYS A 1 202 ? 13.804 -1.220 -19.115 1.00 96.19 202 CYS A N 1
ATOM 1475 C CA . CYS A 1 202 ? 13.974 -2.008 -17.894 1.00 96.19 202 CYS A CA 1
ATOM 1476 C C . CYS A 1 202 ? 14.565 -3.397 -18.194 1.00 96.19 202 CYS A C 1
ATOM 1478 O O . CYS A 1 202 ? 15.483 -3.840 -17.501 1.00 96.19 202 CYS A O 1
ATOM 1480 N N . TYR A 1 203 ? 14.107 -4.065 -19.255 1.00 94.88 203 TYR A N 1
ATOM 1481 C CA . TYR A 1 203 ? 14.585 -5.387 -19.671 1.00 94.88 203 TYR A CA 1
ATOM 1482 C C . TYR A 1 203 ? 16.070 -5.375 -20.088 1.00 94.88 203 TYR A C 1
ATOM 1484 O O . TYR A 1 203 ? 16.840 -6.277 -19.729 1.00 94.88 203 TYR A O 1
ATOM 1492 N N . ALA A 1 204 ? 16.510 -4.311 -20.769 1.00 93.56 204 ALA A N 1
ATOM 1493 C CA . ALA A 1 204 ? 17.906 -4.101 -21.166 1.00 93.56 204 ALA A CA 1
ATOM 1494 C C . ALA A 1 204 ? 18.887 -4.019 -19.971 1.00 93.56 204 ALA A C 1
ATOM 1496 O O . ALA A 1 204 ? 20.031 -4.476 -20.063 1.00 93.56 204 ALA A O 1
ATOM 1497 N N . GLN A 1 205 ? 18.443 -3.503 -18.817 1.00 88.88 205 GLN A N 1
ATOM 1498 C CA . GLN A 1 205 ? 19.280 -3.413 -17.611 1.00 88.88 205 GLN A CA 1
ATOM 1499 C C . GLN A 1 205 ? 19.616 -4.788 -17.014 1.00 88.88 205 GLN A C 1
ATOM 1501 O O . GLN A 1 205 ? 20.687 -4.957 -16.433 1.00 88.88 205 GLN A O 1
ATOM 1506 N N . VAL A 1 206 ? 18.744 -5.789 -17.184 1.00 86.00 206 VAL A N 1
ATOM 1507 C CA . VAL A 1 206 ? 18.974 -7.154 -16.673 1.00 86.00 206 VAL A CA 1
ATOM 1508 C C . VAL A 1 206 ? 20.136 -7.835 -17.410 1.00 86.00 206 VAL A C 1
ATOM 1510 O O . VAL A 1 206 ? 20.949 -8.519 -16.787 1.00 86.00 206 VAL A O 1
ATOM 1513 N N . HIS A 1 207 ? 20.244 -7.595 -18.719 1.00 71.56 207 HIS A N 1
ATOM 1514 C CA . HIS A 1 207 ? 21.186 -8.255 -19.632 1.00 71.56 207 HIS A CA 1
ATOM 1515 C C . HIS A 1 207 ? 22.557 -7.562 -19.731 1.00 71.56 207 HIS A C 1
ATOM 1517 O O . HI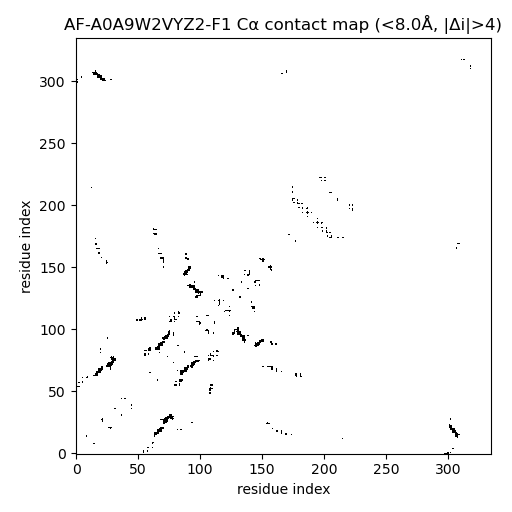S A 1 207 ? 23.473 -8.081 -20.368 1.00 71.56 207 HIS A O 1
ATOM 1523 N N . SER A 1 208 ? 22.715 -6.390 -19.112 1.00 67.00 208 SER A N 1
ATOM 1524 C CA . SER A 1 208 ? 23.965 -5.625 -19.132 1.00 67.00 208 SER A CA 1
ATOM 1525 C C . SER A 1 208 ? 25.091 -6.335 -18.351 1.00 67.00 208 SER A C 1
ATOM 1527 O O . SER A 1 208 ? 24.864 -6.738 -17.206 1.00 67.00 208 SER A O 1
ATOM 1529 N N . PRO A 1 209 ? 26.322 -6.455 -18.895 1.00 45.94 209 PRO A N 1
ATOM 1530 C CA . PRO A 1 209 ? 27.448 -7.054 -18.178 1.00 45.94 209 PRO A CA 1
ATOM 1531 C C . PRO A 1 209 ? 27.698 -6.374 -16.826 1.00 45.94 209 PRO A C 1
ATOM 1533 O O . PRO A 1 209 ? 27.910 -5.165 -16.751 1.00 45.94 209 PRO A O 1
ATOM 1536 N N . GLY A 1 210 ? 27.678 -7.157 -15.745 1.00 55.59 210 GLY A N 1
ATOM 1537 C CA . GLY A 1 210 ? 27.809 -6.638 -14.382 1.00 55.59 210 GLY A CA 1
ATOM 1538 C C . GLY A 1 210 ? 26.492 -6.245 -13.700 1.00 55.59 210 GLY A C 1
ATOM 1539 O O . GLY A 1 210 ? 26.552 -5.697 -12.597 1.00 55.59 210 GLY A O 1
ATOM 1540 N N . SER A 1 211 ? 25.323 -6.565 -14.270 1.00 51.41 211 SER A N 1
ATOM 1541 C CA . SER A 1 211 ? 24.016 -6.419 -13.601 1.00 51.41 211 SER A CA 1
ATOM 1542 C C . SER A 1 211 ? 23.969 -7.125 -12.233 1.00 51.41 211 SER A C 1
ATOM 1544 O O . SER A 1 211 ? 23.394 -6.600 -11.288 1.00 51.41 211 SER A O 1
ATOM 1546 N N . GLU A 1 212 ? 24.703 -8.224 -12.042 1.00 48.94 212 GLU A N 1
ATOM 1547 C CA . GLU A 1 212 ? 24.893 -8.876 -10.731 1.00 48.94 212 GLU A CA 1
ATOM 1548 C C . GLU A 1 212 ? 25.495 -7.963 -9.635 1.00 48.94 212 GLU A C 1
ATOM 1550 O O . GLU A 1 212 ? 25.361 -8.247 -8.444 1.00 48.94 212 GLU A O 1
ATOM 1555 N N . ARG A 1 213 ? 26.179 -6.874 -10.019 1.00 43.19 213 ARG A N 1
ATOM 1556 C CA . ARG A 1 213 ? 26.905 -5.946 -9.124 1.00 43.19 213 ARG A CA 1
ATOM 1557 C C . ARG A 1 213 ? 26.374 -4.507 -9.172 1.00 43.19 213 ARG A C 1
ATOM 1559 O O . ARG A 1 213 ? 26.557 -3.745 -8.214 1.00 43.19 213 ARG A O 1
ATOM 1566 N N . ALA A 1 214 ? 25.736 -4.114 -10.273 1.00 41.00 214 ALA A N 1
ATOM 1567 C CA . ALA A 1 214 ? 25.197 -2.777 -10.478 1.00 41.00 214 ALA A CA 1
ATOM 1568 C C . ALA A 1 214 ? 23.828 -2.619 -9.795 1.00 41.00 214 ALA A C 1
ATOM 1570 O O . ALA A 1 214 ? 22.819 -3.165 -10.229 1.00 41.00 214 ALA A O 1
ATOM 1571 N N . GLY A 1 215 ? 23.778 -1.818 -8.728 1.00 47.34 215 GLY A N 1
ATOM 1572 C CA . GLY A 1 215 ? 22.502 -1.273 -8.259 1.00 47.34 215 GLY A CA 1
ATOM 1573 C C . GLY A 1 215 ? 22.085 -0.136 -9.188 1.00 47.34 215 GLY A C 1
ATOM 1574 O O . GLY A 1 215 ? 22.917 0.731 -9.453 1.00 47.34 215 GLY A O 1
ATOM 1575 N N . CYS A 1 216 ? 20.836 -0.140 -9.666 1.00 41.47 216 CYS A N 1
ATOM 1576 C CA . CYS A 1 216 ? 20.316 0.901 -10.554 1.00 41.47 216 CYS A CA 1
ATOM 1577 C C . CYS A 1 216 ? 20.562 2.308 -9.976 1.00 41.47 216 CYS A C 1
ATOM 1579 O O . CYS A 1 216 ? 20.276 2.529 -8.792 1.00 41.47 216 CYS A O 1
ATOM 1581 N N . PRO A 1 217 ? 21.036 3.278 -10.779 1.00 40.69 217 PRO A N 1
ATOM 1582 C CA . PRO A 1 217 ? 20.938 4.679 -10.400 1.00 40.69 217 PRO A CA 1
ATOM 1583 C C . PRO A 1 217 ? 19.455 5.062 -10.308 1.00 40.69 217 PRO A C 1
ATOM 1585 O O . PRO A 1 217 ? 18.660 4.690 -11.165 1.00 40.69 217 PRO A O 1
ATOM 1588 N N . ALA A 1 218 ? 19.075 5.840 -9.294 1.00 40.25 218 ALA A N 1
ATOM 1589 C CA . ALA A 1 218 ? 17.694 6.300 -9.092 1.00 40.25 218 ALA A CA 1
ATOM 1590 C C . ALA A 1 218 ? 17.272 7.436 -10.058 1.00 40.25 218 ALA A C 1
ATOM 1592 O O . ALA A 1 218 ? 16.422 8.261 -9.722 1.00 40.25 218 ALA A O 1
ATOM 1593 N N . GLY A 1 219 ? 17.903 7.516 -11.232 1.00 38.50 219 GLY A N 1
ATOM 1594 C CA . GLY A 1 219 ? 17.544 8.445 -12.299 1.00 38.50 219 GLY A CA 1
ATOM 1595 C C . GLY A 1 219 ? 16.419 7.860 -13.146 1.00 38.50 219 GLY A C 1
ATOM 1596 O O . GLY A 1 219 ? 16.426 6.667 -13.443 1.00 38.50 219 GLY A O 1
ATOM 1597 N N . GLY A 1 220 ? 15.450 8.694 -13.527 1.00 40.75 220 GLY A N 1
ATOM 1598 C CA . GLY A 1 220 ? 14.409 8.283 -14.465 1.00 40.75 220 GLY A CA 1
ATOM 1599 C C . GLY A 1 220 ? 15.019 7.836 -15.794 1.00 40.75 220 GLY A C 1
ATOM 1600 O O . GLY A 1 220 ? 15.997 8.420 -16.258 1.00 40.75 220 GLY A O 1
ATOM 1601 N N . ILE A 1 221 ? 14.434 6.805 -16.400 1.00 47.06 221 ILE A 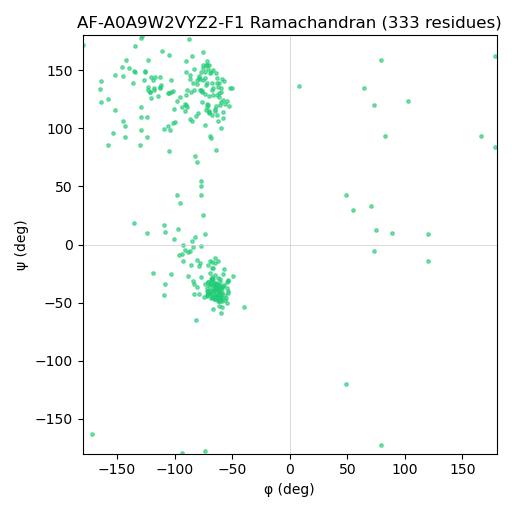N 1
ATOM 1602 C CA . ILE A 1 221 ? 14.801 6.374 -17.747 1.00 47.06 221 ILE A CA 1
ATOM 1603 C C . ILE A 1 221 ? 14.364 7.483 -18.710 1.00 47.06 221 ILE A C 1
ATOM 1605 O O . ILE A 1 221 ? 13.167 7.702 -18.904 1.00 47.06 221 ILE A O 1
ATOM 1609 N N . GLU A 1 222 ? 15.318 8.190 -19.318 1.00 40.03 222 GLU A N 1
ATOM 1610 C CA . GLU A 1 222 ? 15.021 9.048 -20.465 1.00 40.03 222 GLU A CA 1
ATOM 1611 C C . GLU A 1 222 ? 14.672 8.163 -21.663 1.00 40.03 222 GLU A C 1
ATOM 1613 O O . GLU A 1 222 ? 15.538 7.704 -22.406 1.00 40.03 222 GLU A O 1
ATOM 1618 N N . VAL A 1 223 ? 13.374 7.914 -21.848 1.00 43.62 223 VAL A N 1
ATOM 1619 C CA . VAL A 1 223 ? 12.856 7.309 -23.075 1.00 43.62 223 VAL A CA 1
ATOM 1620 C C . VAL A 1 223 ? 13.149 8.273 -24.225 1.00 43.62 223 VAL A C 1
ATOM 1622 O O . VAL A 1 223 ? 12.588 9.373 -24.293 1.00 43.62 223 VAL A O 1
ATOM 1625 N N . ALA A 1 224 ? 14.050 7.872 -25.122 1.00 38.16 224 ALA A N 1
ATOM 1626 C CA . ALA A 1 224 ? 14.411 8.661 -26.290 1.00 38.16 224 ALA A CA 1
ATOM 1627 C C . ALA A 1 224 ? 13.160 8.942 -27.140 1.00 38.16 224 ALA A C 1
ATOM 1629 O O . ALA A 1 224 ? 12.459 8.027 -27.567 1.00 38.16 224 ALA A O 1
ATOM 1630 N N . LYS A 1 225 ? 12.882 10.222 -27.416 1.00 35.81 225 LYS A N 1
ATOM 1631 C CA . LYS A 1 225 ? 11.676 10.660 -28.148 1.00 35.81 225 LYS A CA 1
ATOM 1632 C C . LYS A 1 225 ? 11.697 10.367 -29.656 1.00 35.81 225 LYS A C 1
ATOM 1634 O O . LYS A 1 225 ? 10.796 10.811 -30.368 1.00 35.81 225 LYS A O 1
ATOM 1639 N N . ASP A 1 226 ? 12.674 9.607 -30.144 1.00 39.03 226 ASP A N 1
ATOM 1640 C CA . ASP A 1 226 ? 12.780 9.217 -31.550 1.00 39.03 226 ASP A CA 1
ATOM 1641 C C . ASP A 1 226 ? 11.867 8.031 -31.875 1.00 39.03 226 ASP A C 1
ATOM 1643 O O . ASP A 1 226 ? 12.289 6.918 -32.176 1.00 39.03 226 ASP A O 1
ATOM 1647 N N . SER A 1 227 ? 10.564 8.313 -31.889 1.00 31.33 227 SER A N 1
ATOM 1648 C CA . SER A 1 227 ? 9.617 7.538 -32.686 1.00 31.33 227 SER A CA 1
ATOM 1649 C C . SER A 1 227 ? 9.870 7.844 -34.168 1.00 31.33 227 SER A C 1
ATOM 1651 O O . SER A 1 227 ? 9.587 8.969 -34.602 1.00 31.33 227 SER A O 1
ATOM 1653 N N . PRO A 1 228 ? 10.334 6.893 -35.003 1.00 36.06 228 PRO A N 1
ATOM 1654 C CA . PRO A 1 228 ? 10.443 7.146 -36.428 1.00 36.06 228 PRO A CA 1
ATOM 1655 C C . PRO A 1 228 ? 9.030 7.359 -36.966 1.00 36.06 228 PRO A C 1
ATOM 1657 O O . PRO A 1 228 ? 8.208 6.439 -36.934 1.00 36.06 228 PRO A O 1
ATOM 1660 N N . ARG A 1 229 ? 8.731 8.557 -37.487 1.00 33.91 229 ARG A N 1
ATOM 1661 C CA . ARG A 1 229 ? 7.483 8.817 -38.221 1.00 33.91 229 ARG A CA 1
ATOM 1662 C C . ARG A 1 229 ? 7.471 7.974 -39.497 1.00 33.91 229 ARG A C 1
ATOM 1664 O O . ARG A 1 229 ? 7.782 8.469 -40.582 1.00 33.91 229 ARG A O 1
ATOM 1671 N N . ARG A 1 230 ? 7.098 6.695 -39.382 1.00 33.56 230 ARG A N 1
ATOM 1672 C CA . ARG A 1 230 ? 6.793 5.831 -40.523 1.00 33.56 230 ARG A CA 1
ATOM 1673 C C . ARG A 1 230 ? 5.635 6.479 -41.270 1.00 33.56 230 ARG A C 1
ATOM 1675 O O . ARG A 1 230 ? 4.484 6.377 -40.855 1.00 33.56 230 ARG A O 1
ATOM 1682 N N . ARG A 1 231 ? 5.949 7.177 -42.367 1.00 31.27 231 ARG A N 1
ATOM 1683 C CA . ARG A 1 231 ? 4.941 7.654 -43.316 1.00 31.27 231 ARG A CA 1
ATOM 1684 C C . ARG A 1 231 ? 4.101 6.447 -43.713 1.00 31.27 231 ARG A C 1
ATOM 1686 O O . ARG A 1 231 ? 4.647 5.490 -44.263 1.00 31.27 231 ARG A O 1
ATOM 1693 N N . ALA A 1 232 ? 2.801 6.496 -43.437 1.00 31.81 232 ALA A N 1
ATOM 1694 C CA . ALA A 1 232 ? 1.873 5.495 -43.930 1.00 31.81 232 ALA A CA 1
ATOM 1695 C C . ALA A 1 232 ? 1.969 5.480 -45.460 1.00 31.81 232 ALA A C 1
ATOM 1697 O O . ALA A 1 232 ? 1.583 6.436 -46.134 1.00 31.81 232 ALA A O 1
ATOM 1698 N N . ARG A 1 233 ? 2.554 4.413 -46.011 1.00 27.66 233 ARG A N 1
ATOM 1699 C CA . ARG A 1 233 ? 2.560 4.176 -47.451 1.00 27.66 233 ARG A CA 1
ATOM 1700 C C . ARG A 1 233 ? 1.120 3.825 -47.805 1.00 27.66 233 ARG A C 1
ATOM 1702 O O . ARG A 1 233 ? 0.620 2.809 -47.330 1.00 27.66 233 ARG A O 1
ATOM 1709 N N . ALA A 1 234 ? 0.448 4.685 -48.566 1.00 31.23 234 ALA A N 1
ATOM 1710 C CA . ALA A 1 234 ? -0.928 4.443 -48.975 1.00 31.23 234 ALA A CA 1
ATOM 1711 C C . ALA A 1 234 ? -1.003 3.110 -49.737 1.00 31.23 234 ALA A C 1
ATOM 1713 O O . ALA A 1 234 ? -0.417 2.969 -50.811 1.00 31.23 234 ALA A O 1
ATOM 1714 N N . VAL A 1 235 ? -1.694 2.127 -49.160 1.00 34.09 235 VAL A N 1
ATOM 1715 C CA . VAL A 1 235 ? -2.059 0.896 -49.863 1.00 34.09 235 VAL A CA 1
ATOM 1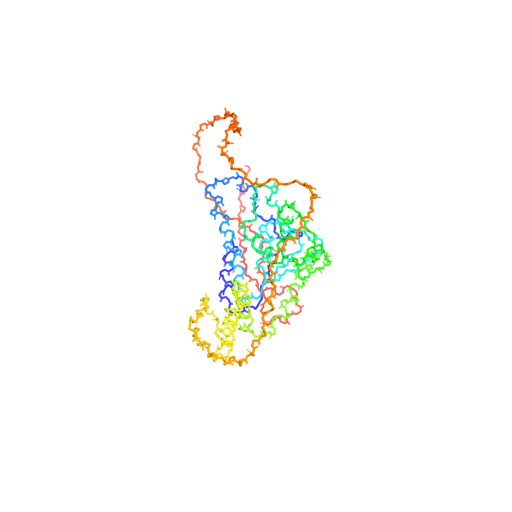716 C C . VAL A 1 235 ? -3.220 1.266 -50.780 1.00 34.09 235 VAL A C 1
ATOM 1718 O O . VAL A 1 235 ? -4.213 1.828 -50.321 1.00 34.09 235 VAL A O 1
ATOM 1721 N N . GLY A 1 236 ? -3.058 1.036 -52.082 1.00 29.08 236 GLY A N 1
ATOM 1722 C CA . GLY A 1 236 ? -4.017 1.490 -53.088 1.00 29.08 236 GLY A CA 1
ATOM 1723 C C . GLY A 1 236 ? -5.398 0.864 -52.893 1.00 29.08 236 GLY A C 1
ATOM 1724 O O . GLY A 1 236 ? -5.525 -0.358 -52.847 1.00 29.08 236 GLY A O 1
ATOM 1725 N N . ALA A 1 237 ? -6.431 1.703 -52.817 1.00 31.72 237 ALA A N 1
ATOM 1726 C CA . ALA A 1 237 ? -7.815 1.250 -52.860 1.00 31.72 237 ALA A CA 1
ATOM 1727 C C . ALA A 1 237 ? -8.186 0.829 -54.293 1.00 31.72 237 ALA A C 1
ATOM 1729 O O . ALA A 1 237 ? -7.972 1.582 -55.244 1.00 31.72 237 ALA A O 1
ATOM 1730 N N . SER A 1 238 ? -8.757 -0.367 -54.439 1.00 30.41 238 SER A N 1
ATOM 1731 C CA . SER A 1 238 ? -9.303 -0.854 -55.711 1.00 30.41 238 SER A CA 1
ATOM 1732 C C . SER A 1 238 ? -10.651 -0.169 -56.012 1.00 30.41 238 SER A C 1
ATOM 1734 O O . SER A 1 238 ? -11.423 0.065 -55.077 1.00 30.41 238 SER A O 1
ATOM 1736 N N . PRO A 1 239 ? -10.970 0.182 -57.273 1.00 33.81 239 PRO A N 1
ATOM 1737 C CA . PRO A 1 239 ? -12.149 0.989 -57.582 1.00 33.81 239 PRO A CA 1
ATOM 1738 C C . PRO A 1 239 ? -13.444 0.163 -57.588 1.00 33.81 239 PRO A C 1
ATOM 1740 O O . PRO A 1 239 ? -13.687 -0.638 -58.492 1.00 33.81 239 PRO A O 1
ATOM 1743 N N . HIS A 1 240 ? -14.336 0.421 -56.629 1.00 32.38 240 HIS A N 1
ATOM 1744 C CA . HIS A 1 240 ? -15.724 -0.041 -56.711 1.00 32.38 240 HIS A CA 1
ATOM 1745 C C . HIS A 1 240 ? -16.542 0.838 -57.675 1.00 32.38 240 HIS A C 1
ATOM 1747 O O . HIS A 1 240 ? -16.490 2.067 -57.618 1.00 32.38 240 HIS A O 1
ATOM 1753 N N . ARG A 1 241 ? -17.307 0.196 -58.570 1.00 30.06 241 ARG A N 1
ATOM 1754 C CA . ARG A 1 241 ? -18.225 0.861 -59.514 1.00 30.06 241 ARG A CA 1
ATOM 1755 C C . ARG A 1 241 ? -19.398 1.549 -58.789 1.00 30.06 241 ARG A C 1
ATOM 1757 O O . ARG A 1 241 ? -19.849 1.034 -57.767 1.00 30.06 241 ARG A O 1
ATOM 1764 N N . PRO A 1 242 ? -19.947 2.648 -59.342 1.00 32.47 242 PRO A N 1
ATOM 1765 C CA . PRO A 1 242 ? -21.114 3.324 -58.780 1.00 32.47 242 PRO A CA 1
ATOM 1766 C C . PRO A 1 242 ? -22.425 2.580 -59.083 1.00 32.47 242 PRO A C 1
ATOM 1768 O O . PRO A 1 242 ? -22.589 1.994 -60.154 1.00 32.47 242 PRO A O 1
ATOM 1771 N N . VAL A 1 243 ? -23.385 2.677 -58.159 1.00 32.38 243 VAL A N 1
ATOM 1772 C CA . VAL A 1 243 ? -24.792 2.282 -58.349 1.00 32.38 243 VAL A CA 1
ATOM 1773 C C . VAL A 1 243 ? -25.616 3.560 -58.590 1.00 32.38 243 VAL A C 1
ATOM 1775 O O . VAL A 1 243 ? -25.415 4.533 -57.860 1.00 32.38 243 VAL A O 1
ATOM 1778 N N . PRO A 1 244 ? -26.495 3.623 -59.609 1.00 34.34 244 PRO A N 1
ATOM 1779 C CA . PRO A 1 244 ? -27.174 4.863 -59.984 1.00 34.34 244 PRO A CA 1
ATOM 1780 C C . PRO A 1 244 ? -28.357 5.206 -59.066 1.00 34.34 244 PRO A C 1
ATOM 1782 O O . PRO A 1 244 ? -29.107 4.334 -58.632 1.00 34.34 244 PRO A O 1
ATOM 1785 N N . ALA A 1 245 ? -28.557 6.504 -58.827 1.00 32.62 245 ALA A N 1
ATOM 1786 C CA . ALA A 1 245 ? -29.699 7.027 -58.083 1.00 32.62 245 ALA A CA 1
ATOM 1787 C C . ALA A 1 245 ? -30.975 7.055 -58.944 1.00 32.62 245 ALA A C 1
ATOM 1789 O O . ALA A 1 245 ? -30.966 7.564 -60.068 1.00 32.62 245 ALA A O 1
ATOM 1790 N N . ALA A 1 246 ? -32.087 6.562 -58.395 1.00 32.91 246 ALA A N 1
ATOM 1791 C CA . ALA A 1 246 ? -33.406 6.693 -59.008 1.00 32.91 246 ALA A CA 1
ATOM 1792 C C . ALA A 1 246 ? -33.956 8.117 -58.814 1.00 32.91 246 ALA A C 1
ATOM 1794 O O . ALA A 1 246 ? -33.947 8.650 -57.705 1.00 32.91 246 ALA A O 1
ATOM 1795 N N . ARG A 1 247 ? -34.455 8.730 -59.895 1.00 31.08 247 ARG A N 1
ATOM 1796 C CA . ARG A 1 247 ? -35.179 10.009 -59.848 1.00 31.08 247 ARG A CA 1
ATOM 1797 C C . ARG A 1 247 ? -36.660 9.753 -59.565 1.00 31.08 247 ARG A C 1
ATOM 1799 O O . ARG A 1 247 ? -37.274 8.960 -60.272 1.00 31.08 247 ARG A O 1
ATOM 1806 N N . GLY A 1 248 ? -37.228 10.474 -58.602 1.00 27.03 248 GLY A N 1
ATOM 1807 C CA . GLY A 1 248 ? -38.672 10.682 -58.466 1.00 27.03 248 GLY A CA 1
ATOM 1808 C C . GLY A 1 248 ? -38.988 12.154 -58.733 1.00 27.03 248 GLY A C 1
ATOM 1809 O O . GLY A 1 248 ? -38.248 13.018 -58.268 1.00 27.03 248 GLY A O 1
ATOM 1810 N N . GLN A 1 249 ? -40.034 12.425 -59.514 1.00 28.80 249 GLN A N 1
ATOM 1811 C CA . GLN A 1 249 ? -40.480 13.773 -59.889 1.00 28.80 249 GLN A CA 1
ATOM 1812 C C . GLN A 1 249 ? -41.831 14.096 -59.215 1.00 28.80 249 GLN A C 1
ATOM 1814 O O . GLN A 1 249 ? -42.443 13.222 -58.605 1.00 28.80 249 GLN A O 1
ATOM 1819 N N . GLU A 1 250 ? -42.230 15.365 -59.237 1.00 29.33 250 GLU A N 1
ATOM 1820 C CA . GLU A 1 250 ? -43.055 16.003 -58.201 1.00 29.33 250 GLU A CA 1
ATOM 1821 C C . GLU A 1 250 ? -44.593 15.839 -58.320 1.00 29.33 250 GLU A C 1
ATOM 1823 O O . GLU A 1 250 ? -45.144 15.653 -59.401 1.00 29.33 250 GLU A O 1
ATOM 1828 N N . ASP A 1 251 ? -45.248 16.106 -57.177 1.00 27.44 251 ASP A N 1
ATOM 1829 C CA . ASP A 1 251 ? -46.386 17.039 -56.992 1.00 27.44 251 ASP A CA 1
ATOM 1830 C C . ASP A 1 251 ? -47.868 16.573 -56.848 1.00 27.44 251 ASP A C 1
ATOM 1832 O O . ASP A 1 251 ? -48.475 16.028 -57.763 1.00 27.44 251 ASP A O 1
ATOM 1836 N N . LYS A 1 252 ? -48.463 17.016 -55.711 1.00 28.80 252 LYS A N 1
ATOM 1837 C CA . LYS A 1 252 ? -49.895 17.323 -55.387 1.00 28.80 252 LYS A CA 1
ATOM 1838 C C . LYS A 1 252 ? -50.925 16.160 -55.406 1.00 28.80 252 LYS A C 1
ATOM 1840 O O . LYS A 1 252 ? -50.979 15.374 -56.333 1.00 28.80 252 LYS A O 1
ATOM 1845 N N . VAL A 1 253 ? -51.831 15.987 -54.426 1.00 28.66 253 VAL A N 1
ATOM 1846 C CA . VAL A 1 253 ? -52.857 16.921 -53.892 1.00 28.66 253 VAL A CA 1
ATOM 1847 C C . VAL A 1 253 ? -53.397 16.449 -52.514 1.00 28.66 253 VAL A C 1
ATOM 1849 O O . VAL A 1 253 ? -53.710 15.276 -52.365 1.00 28.66 253 VAL A O 1
ATOM 1852 N N . GLY A 1 254 ? -53.640 17.388 -51.581 1.00 26.78 254 GLY A N 1
ATOM 1853 C CA . GLY A 1 254 ? -54.809 17.423 -50.665 1.00 26.78 254 GLY A CA 1
ATOM 1854 C C . GLY A 1 254 ? -54.942 16.447 -49.472 1.00 26.78 254 GLY A C 1
ATOM 1855 O O . GLY A 1 254 ? -55.131 15.251 -49.652 1.00 26.78 254 GLY A O 1
ATOM 1856 N N . GLY A 1 255 ? -55.028 16.994 -48.246 1.00 28.25 255 GLY A N 1
ATOM 1857 C CA . GLY A 1 255 ? -55.502 16.272 -47.047 1.00 28.25 255 GLY A CA 1
ATOM 1858 C C . GLY A 1 255 ? -55.198 16.980 -45.713 1.00 28.25 255 GLY A C 1
ATOM 1859 O O . GLY A 1 255 ? -54.122 16.789 -45.157 1.00 28.25 255 GLY A O 1
ATOM 1860 N N . ASP A 1 256 ? -56.130 17.795 -45.191 1.00 32.72 256 ASP A N 1
ATOM 1861 C CA . ASP A 1 256 ? -56.033 18.424 -43.850 1.00 32.72 256 ASP A CA 1
ATOM 1862 C C . ASP A 1 256 ? -56.101 17.364 -42.740 1.00 32.72 256 ASP A C 1
ATOM 1864 O O . ASP A 1 256 ? -57.066 16.606 -42.702 1.00 32.72 256 ASP A O 1
ATOM 1868 N N . LEU A 1 257 ? -55.138 17.377 -41.809 1.00 35.41 257 LEU A N 1
ATOM 1869 C CA . LEU A 1 257 ? -55.340 16.993 -40.405 1.00 35.41 257 LEU A CA 1
ATOM 1870 C C . LEU A 1 257 ? -54.251 17.623 -39.499 1.00 35.41 257 LEU A C 1
ATOM 1872 O O . LEU A 1 257 ? -53.219 17.029 -39.201 1.00 35.41 257 LEU A O 1
ATOM 1876 N N . ARG A 1 258 ? -54.504 18.871 -39.070 1.00 32.94 258 ARG A N 1
ATOM 1877 C CA . ARG A 1 258 ? -54.370 19.390 -37.673 1.00 32.94 258 ARG A CA 1
ATOM 1878 C C . ARG A 1 258 ? -53.696 18.423 -36.662 1.00 32.94 258 ARG A C 1
ATOM 1880 O O . ARG A 1 258 ? -54.162 17.302 -36.536 1.00 32.94 258 ARG A O 1
ATOM 1887 N N . LYS A 1 259 ? -52.768 18.753 -35.747 1.00 32.62 259 LYS A N 1
ATOM 1888 C CA . LYS A 1 259 ? -52.279 19.974 -35.038 1.00 32.62 259 LYS A CA 1
ATOM 1889 C C . LYS A 1 259 ? -51.121 19.498 -34.100 1.00 32.62 259 LYS A C 1
ATOM 1891 O O . LYS A 1 259 ? -50.989 18.296 -33.924 1.00 32.62 259 LYS A O 1
ATOM 1896 N N . HIS A 1 260 ? -50.289 20.269 -33.382 1.00 32.09 260 HIS A N 1
ATOM 1897 C CA . HIS A 1 260 ? -49.958 21.702 -33.231 1.00 32.09 260 HIS A CA 1
ATOM 1898 C C . HIS A 1 260 ? -48.525 21.753 -32.621 1.00 32.09 260 HIS A C 1
ATOM 1900 O O . HIS A 1 260 ? -48.345 21.211 -31.535 1.00 32.09 260 HIS A O 1
ATOM 1906 N N . LEU A 1 261 ? -47.543 22.442 -33.222 1.00 31.30 261 LEU A N 1
ATOM 1907 C CA . LEU A 1 261 ? -46.271 22.822 -32.565 1.00 31.30 261 LEU A CA 1
ATOM 1908 C C . LEU A 1 261 ? -45.712 24.114 -33.202 1.00 31.30 261 LEU A C 1
ATOM 1910 O O . LEU A 1 261 ? -45.377 24.085 -34.386 1.00 31.30 261 LEU A O 1
ATOM 1914 N N . PRO A 1 262 ? -45.602 25.242 -32.474 1.00 36.53 262 PRO A N 1
ATOM 1915 C CA . PRO A 1 262 ? -44.856 26.410 -32.934 1.00 36.53 262 PRO A CA 1
ATOM 1916 C C . PRO A 1 262 ? -43.365 26.309 -32.567 1.00 36.53 262 PRO A C 1
ATOM 1918 O O . PRO A 1 262 ? -43.005 25.831 -31.492 1.00 36.53 262 PRO A O 1
ATOM 1921 N N . GLY A 1 263 ? -42.504 26.781 -33.474 1.00 33.81 263 GLY A N 1
ATOM 1922 C CA . GLY A 1 263 ? -41.060 26.910 -33.260 1.00 33.81 263 GLY A CA 1
ATOM 1923 C C . GLY A 1 263 ? -40.665 28.074 -32.330 1.00 33.81 263 GLY A C 1
ATOM 1924 O O . GLY A 1 263 ? -41.531 28.760 -31.784 1.00 33.81 263 GLY A O 1
ATOM 1925 N N . PRO A 1 264 ? -39.354 28.296 -32.124 1.00 33.44 264 PRO A N 1
ATOM 1926 C CA . PRO A 1 264 ? -38.848 29.125 -31.033 1.00 33.44 264 PRO A CA 1
ATOM 1927 C C . PRO A 1 264 ? -38.897 30.632 -31.319 1.00 33.44 264 PRO A C 1
ATOM 1929 O O . PRO A 1 264 ? -38.517 31.086 -32.396 1.00 33.44 264 PRO A O 1
ATOM 1932 N N . SER A 1 265 ? -39.238 31.405 -30.284 1.00 30.00 265 SER A N 1
ATOM 1933 C CA . SER A 1 265 ? -39.041 32.860 -30.214 1.00 30.00 265 SER A CA 1
ATOM 1934 C C . SER A 1 265 ? -38.069 33.202 -29.074 1.00 30.00 265 SER A C 1
ATOM 1936 O O . SER A 1 265 ? -38.096 32.533 -28.038 1.00 30.00 265 SER A O 1
ATOM 1938 N N . PRO A 1 266 ? -37.199 34.217 -29.227 1.00 36.12 266 PRO A N 1
ATOM 1939 C CA . PRO A 1 266 ? -36.129 34.496 -28.272 1.00 36.12 266 PRO A CA 1
ATOM 1940 C C . PRO A 1 266 ? -36.636 35.275 -27.053 1.00 36.12 266 PRO A C 1
ATOM 1942 O O . PRO A 1 266 ? -37.374 36.249 -27.196 1.00 36.12 266 PRO A O 1
ATOM 1945 N N . VAL A 1 267 ? -36.173 34.911 -25.853 1.00 31.02 267 VAL A N 1
ATOM 1946 C CA . VAL A 1 267 ? -36.454 35.659 -24.616 1.00 31.02 267 VAL A CA 1
ATOM 1947 C C . VAL A 1 267 ? -35.147 36.116 -23.973 1.00 31.02 267 VAL A C 1
ATOM 1949 O O . VAL A 1 267 ? -34.193 35.351 -23.840 1.00 31.02 267 VAL A O 1
ATOM 1952 N N . ARG A 1 268 ? -35.107 37.404 -23.619 1.00 29.80 268 ARG A N 1
ATOM 1953 C CA . ARG A 1 268 ? -33.960 38.087 -23.011 1.00 29.80 268 ARG A CA 1
ATOM 1954 C C . ARG A 1 268 ? -33.720 37.624 -21.572 1.00 29.80 268 ARG A C 1
ATOM 1956 O O . ARG A 1 268 ? -34.643 37.243 -20.861 1.00 29.80 268 ARG A O 1
ATOM 1963 N N . SER A 1 269 ? -32.472 37.748 -21.138 1.00 31.89 269 SER A N 1
ATOM 1964 C CA . SER A 1 269 ? -32.035 37.517 -19.764 1.00 31.89 269 SER A CA 1
ATOM 1965 C C . SER A 1 269 ? -32.653 38.511 -18.773 1.00 31.89 269 SER A C 1
ATOM 1967 O O . SER A 1 269 ? -32.352 39.703 -18.834 1.00 31.89 269 SER A O 1
ATOM 1969 N N . HIS A 1 270 ? -33.406 37.999 -17.800 1.00 30.39 270 HIS A N 1
ATOM 1970 C CA . HIS A 1 270 ? -33.615 38.647 -16.505 1.00 30.39 270 HIS A CA 1
ATOM 1971 C C . HIS A 1 270 ? -33.196 37.672 -15.400 1.00 30.39 270 HIS A C 1
ATOM 1973 O O . HIS A 1 270 ? -33.849 36.655 -15.177 1.00 30.39 270 HIS A O 1
ATOM 1979 N N . LEU A 1 271 ? -32.088 37.988 -14.731 1.00 31.00 271 LEU A N 1
ATOM 1980 C CA . LEU A 1 271 ? -31.648 37.360 -13.487 1.00 31.00 271 LEU A CA 1
ATOM 1981 C C . LEU A 1 271 ? -31.318 38.484 -12.507 1.00 31.00 271 LEU A C 1
ATOM 1983 O O . LEU A 1 271 ? -30.169 38.901 -12.398 1.00 31.00 271 LEU A O 1
ATOM 1987 N N . ASP A 1 272 ? -32.347 38.962 -11.814 1.00 29.38 272 ASP A N 1
ATOM 1988 C CA . ASP A 1 272 ? -32.222 39.859 -10.671 1.00 29.38 272 ASP A CA 1
ATOM 1989 C C . ASP A 1 272 ? -32.904 39.221 -9.460 1.00 29.38 272 ASP A C 1
ATOM 1991 O O . ASP A 1 272 ? -34.017 38.710 -9.559 1.00 29.38 272 ASP A O 1
ATOM 1995 N N . GLY A 1 273 ? -32.235 39.293 -8.307 1.00 26.86 273 GLY A N 1
ATOM 1996 C CA . GLY A 1 273 ? -32.824 38.984 -7.005 1.00 26.86 273 GLY A CA 1
ATOM 1997 C C . GLY A 1 273 ? -32.865 37.504 -6.612 1.00 26.86 273 GLY A C 1
ATOM 1998 O O . GLY A 1 273 ? -33.855 36.824 -6.847 1.00 26.86 273 GLY A O 1
ATOM 1999 N N . LEU A 1 274 ? -31.829 37.052 -5.892 1.00 28.33 274 LEU A N 1
ATOM 2000 C CA . LEU A 1 274 ? -31.943 36.414 -4.562 1.00 28.33 274 LEU A CA 1
ATOM 2001 C C . LEU A 1 274 ? -30.553 35.980 -4.061 1.00 28.33 274 LEU A C 1
ATOM 2003 O O . LEU A 1 274 ? -30.141 34.831 -4.187 1.00 28.33 274 LEU A O 1
ATOM 2007 N N . CYS A 1 275 ? -29.821 36.919 -3.462 1.00 26.12 275 CYS A N 1
ATOM 2008 C CA . CYS A 1 275 ? -28.624 36.617 -2.681 1.00 26.12 275 CYS A CA 1
ATOM 2009 C C . CYS A 1 275 ? -28.551 37.596 -1.501 1.00 26.12 275 CYS A C 1
ATOM 2011 O O . CYS A 1 275 ? -28.277 38.780 -1.693 1.00 26.12 275 CYS A O 1
ATOM 2013 N N . GLN A 1 276 ? -28.848 37.120 -0.287 1.00 28.12 276 GLN A N 1
ATOM 2014 C CA . GLN A 1 276 ? -28.666 37.883 0.952 1.00 28.12 276 GLN A CA 1
ATOM 2015 C C . GLN A 1 276 ? -27.559 37.240 1.806 1.00 28.12 276 GLN A C 1
ATOM 2017 O O . GLN A 1 276 ? -27.549 36.017 1.955 1.00 28.12 276 GLN A O 1
ATOM 2022 N N . PRO A 1 277 ? -26.625 38.030 2.367 1.00 31.59 277 PRO A N 1
ATOM 2023 C CA . PRO A 1 277 ? -25.546 37.513 3.204 1.00 31.59 277 PRO A CA 1
ATOM 2024 C C . PRO A 1 277 ? -25.990 37.302 4.667 1.00 31.59 277 PRO A C 1
ATOM 2026 O O . PRO A 1 277 ? -26.824 38.059 5.169 1.00 31.59 277 PRO A O 1
ATOM 2029 N N . PRO A 1 278 ? -25.398 36.338 5.399 1.00 30.75 278 PRO A N 1
ATOM 2030 C CA . PRO A 1 278 ? -25.651 36.160 6.828 1.00 30.75 278 PRO A CA 1
ATOM 2031 C C . PRO A 1 278 ? -25.009 37.277 7.687 1.00 30.75 278 PRO A C 1
ATOM 2033 O O . PRO A 1 278 ? -24.017 37.891 7.276 1.00 30.75 278 PRO A O 1
ATOM 2036 N N . PRO A 1 279 ? -25.547 37.555 8.892 1.00 30.36 279 PRO A N 1
ATOM 2037 C CA . PRO A 1 279 ? -25.139 38.692 9.718 1.00 30.36 279 PRO A CA 1
ATOM 2038 C C . PRO A 1 279 ? -23.785 38.507 10.426 1.00 30.36 279 PRO A C 1
ATOM 2040 O O . PRO A 1 279 ? -23.370 37.406 10.782 1.00 30.36 279 PRO A O 1
ATOM 2043 N N . ARG A 1 280 ? -23.102 39.632 10.676 1.00 29.06 280 ARG A N 1
ATOM 2044 C CA . ARG A 1 280 ? -21.779 39.702 11.322 1.00 29.06 280 ARG A CA 1
ATOM 2045 C C . ARG A 1 280 ? -21.891 39.812 12.847 1.00 29.06 280 ARG A C 1
ATOM 2047 O O . ARG A 1 280 ? -22.321 40.857 13.318 1.00 29.06 280 ARG A O 1
ATOM 2054 N N . PHE A 1 281 ? -21.371 38.846 13.609 1.00 27.36 281 PHE A N 1
ATOM 2055 C CA . PHE A 1 281 ? -21.029 39.041 15.031 1.00 27.36 281 PHE A CA 1
ATOM 2056 C C . PHE A 1 281 ? -19.903 38.102 15.511 1.00 27.36 281 PHE A C 1
ATOM 2058 O O . PHE A 1 281 ? -20.169 36.983 15.932 1.00 27.36 281 PHE A O 1
ATOM 2065 N N . TRP A 1 282 ? -18.652 38.586 15.510 1.00 25.67 282 TRP A N 1
ATOM 2066 C CA . TRP A 1 282 ? -17.636 38.261 16.533 1.00 25.67 282 TRP A CA 1
ATOM 2067 C C . TRP A 1 282 ? -16.466 39.268 16.455 1.00 25.67 282 TRP A C 1
ATOM 2069 O O . TRP A 1 282 ? -15.971 39.551 15.364 1.00 25.67 282 TRP A O 1
ATOM 2079 N N . LYS A 1 283 ? -16.003 39.811 17.593 1.00 26.00 283 LYS A N 1
ATOM 2080 C CA . LYS A 1 283 ? -14.741 40.582 17.704 1.00 26.00 283 LYS A CA 1
ATOM 2081 C C . LYS A 1 283 ? -13.671 39.722 18.397 1.00 26.00 283 LYS A C 1
ATOM 2083 O O . LYS A 1 283 ? -13.977 39.180 19.458 1.00 26.00 283 LYS A O 1
ATOM 2088 N N . PRO A 1 284 ? -12.440 39.594 17.871 1.00 26.83 284 PRO A N 1
ATOM 2089 C CA . PRO A 1 284 ? -11.390 38.833 18.545 1.00 26.83 284 PRO A CA 1
ATOM 2090 C C . PRO A 1 284 ? -10.840 39.594 19.771 1.00 26.83 284 PRO A C 1
ATOM 2092 O O . PRO A 1 284 ? -10.704 40.819 19.705 1.00 26.83 284 PRO A O 1
ATOM 2095 N N . PRO A 1 285 ? -10.491 38.904 20.874 1.00 30.64 285 PRO A N 1
ATOM 2096 C CA . PRO A 1 285 ? -9.729 39.494 21.972 1.00 30.64 285 PRO A CA 1
ATOM 2097 C C . PRO A 1 285 ? -8.237 39.655 21.618 1.00 30.64 285 PRO A C 1
ATOM 2099 O O . PRO A 1 285 ? -7.740 39.123 20.625 1.00 30.64 285 PRO A O 1
ATOM 2102 N N . SER A 1 286 ? -7.534 40.442 22.431 1.00 28.70 286 SER A N 1
ATOM 2103 C CA . SER A 1 286 ? -6.184 40.959 22.183 1.00 28.70 286 SER A CA 1
ATOM 2104 C C . SER A 1 286 ? -5.053 39.920 22.257 1.00 28.70 286 SER A C 1
ATOM 2106 O O . SER A 1 286 ? -5.097 38.941 22.998 1.00 28.70 286 SER A O 1
ATOM 2108 N N . VAL A 1 287 ? -3.985 40.183 21.494 1.00 29.86 287 VAL A N 1
ATOM 2109 C CA . VAL A 1 287 ? -2.790 39.331 21.382 1.00 29.86 287 VAL A CA 1
ATOM 2110 C C . VAL A 1 287 ? -1.928 39.388 22.649 1.00 29.86 287 VAL A C 1
ATOM 2112 O O . VAL A 1 287 ? -1.312 40.412 22.942 1.00 29.86 287 VAL A O 1
ATOM 2115 N N . GLY A 1 288 ? -1.794 38.254 23.342 1.00 25.52 288 GLY A N 1
ATOM 2116 C CA . GLY A 1 288 ? -0.758 38.022 24.353 1.00 25.52 288 GLY A CA 1
ATOM 2117 C C . GLY A 1 288 ? 0.456 37.297 23.757 1.00 25.52 288 GLY A C 1
ATOM 2118 O O . GLY A 1 288 ? 0.313 36.237 23.152 1.00 25.52 288 GLY A O 1
ATOM 2119 N N . LYS A 1 289 ? 1.668 37.843 23.926 1.00 35.03 289 LYS A N 1
ATOM 2120 C CA . LYS A 1 289 ? 2.917 37.187 23.487 1.00 35.03 289 LYS A CA 1
ATOM 2121 C C . LYS A 1 289 ? 3.220 35.967 24.369 1.00 35.03 289 LYS A C 1
ATOM 2123 O O . LYS A 1 289 ? 3.345 36.122 25.580 1.00 35.03 289 LYS A O 1
ATOM 2128 N N . SER A 1 290 ? 3.459 34.795 23.774 1.00 30.30 290 SER A N 1
ATOM 2129 C CA . SER A 1 290 ? 4.034 33.641 24.485 1.00 30.30 290 SER A CA 1
ATOM 2130 C C . SER A 1 290 ? 5.063 32.877 23.641 1.00 30.30 290 SER A C 1
ATOM 2132 O O . SER A 1 290 ? 5.068 32.933 22.415 1.00 30.30 290 SER A O 1
ATOM 2134 N N . ARG A 1 291 ? 6.005 32.252 24.345 1.00 31.50 291 ARG A N 1
ATOM 2135 C CA . ARG A 1 291 ? 7.368 31.876 23.934 1.00 31.50 291 ARG A CA 1
ATOM 2136 C C . ARG A 1 291 ? 7.444 30.839 22.800 1.00 31.50 291 ARG A C 1
ATOM 2138 O O . ARG A 1 291 ? 6.652 29.905 22.739 1.00 31.50 291 ARG A O 1
ATOM 2145 N N . ARG A 1 292 ? 8.494 30.946 21.969 1.00 34.50 292 ARG A N 1
ATOM 2146 C CA . ARG A 1 292 ? 8.886 29.923 20.978 1.00 34.50 292 ARG A CA 1
ATOM 2147 C C . ARG A 1 292 ? 9.255 28.609 21.683 1.00 34.50 292 ARG A C 1
ATOM 2149 O O . ARG A 1 292 ? 10.338 28.514 22.254 1.00 34.50 292 ARG A O 1
ATOM 2156 N N . GLY A 1 293 ? 8.397 27.596 21.597 1.00 29.56 293 GLY A N 1
ATOM 2157 C CA . GLY A 1 293 ? 8.764 26.205 21.869 1.00 29.56 293 GLY A CA 1
ATOM 2158 C C . GLY A 1 293 ? 9.241 25.523 20.585 1.00 29.56 293 GLY A C 1
ATOM 2159 O O . GLY A 1 293 ? 8.552 25.586 19.570 1.00 29.56 293 GLY A O 1
ATOM 2160 N N . GLN A 1 294 ? 10.408 24.873 20.602 1.00 30.73 294 GLN A N 1
ATOM 2161 C CA . GLN A 1 294 ? 10.843 24.036 19.479 1.00 30.73 294 GLN A CA 1
ATOM 2162 C C . GLN A 1 294 ? 9.981 22.768 19.410 1.00 30.73 294 GLN A C 1
ATOM 2164 O O . GLN A 1 294 ? 10.032 21.923 20.305 1.00 30.73 294 GLN A O 1
ATOM 2169 N N . ILE A 1 295 ? 9.212 22.625 18.331 1.00 34.22 295 ILE A N 1
ATOM 2170 C CA . ILE A 1 295 ? 8.392 21.439 18.066 1.00 34.22 295 ILE A CA 1
ATOM 2171 C C . ILE A 1 295 ? 9.316 20.276 17.677 1.00 34.22 295 ILE A C 1
ATOM 2173 O O . ILE A 1 295 ? 10.022 20.342 16.668 1.00 34.22 295 ILE A O 1
ATOM 2177 N N . ARG A 1 296 ? 9.315 19.198 18.471 1.00 27.78 296 ARG A N 1
ATOM 2178 C CA . ARG A 1 296 ? 9.971 17.932 18.104 1.00 27.78 296 ARG A CA 1
ATOM 2179 C C . ARG A 1 296 ? 9.073 17.159 17.122 1.00 27.78 296 ARG A C 1
ATOM 2181 O O . ARG A 1 296 ? 7.857 17.202 17.276 1.00 27.78 296 ARG A O 1
ATOM 2188 N N . PRO A 1 297 ? 9.629 16.459 16.117 1.00 28.39 297 PRO A N 1
ATOM 2189 C CA . PRO A 1 297 ? 8.824 15.677 15.181 1.00 28.39 297 PRO A CA 1
ATOM 2190 C C . PRO A 1 297 ? 8.196 14.449 15.869 1.00 28.39 297 PRO A C 1
ATOM 2192 O O . PRO A 1 297 ? 8.859 13.853 16.724 1.00 28.39 297 PRO A O 1
ATOM 2195 N N . PRO A 1 298 ? 6.988 14.015 15.458 1.00 37.56 298 PRO A N 1
ATOM 2196 C CA . PRO A 1 298 ? 6.305 12.881 16.072 1.00 37.56 298 PRO A CA 1
ATOM 2197 C C . PRO A 1 298 ? 7.111 11.581 15.944 1.00 37.56 298 PRO A C 1
ATOM 2199 O O . PRO A 1 298 ? 7.709 11.277 14.898 1.00 37.56 298 PRO A O 1
ATOM 2202 N N . GLN A 1 299 ? 7.117 10.816 17.035 1.00 33.94 299 GLN A N 1
ATOM 2203 C CA . GLN A 1 299 ? 7.660 9.464 17.106 1.00 33.94 299 GLN A CA 1
ATOM 2204 C C . GLN A 1 299 ? 6.520 8.479 16.841 1.00 33.94 299 GLN A C 1
ATOM 2206 O O . GLN A 1 299 ? 5.537 8.451 17.573 1.00 33.94 299 GLN A O 1
ATOM 2211 N N . TRP A 1 300 ? 6.650 7.695 15.773 1.00 40.03 300 TRP A N 1
ATOM 2212 C CA . TRP A 1 300 ? 5.697 6.646 15.413 1.00 40.03 300 TRP A CA 1
ATOM 2213 C C . TRP A 1 300 ? 6.327 5.297 15.772 1.00 40.03 300 TRP A C 1
ATOM 2215 O O . TRP A 1 300 ? 7.457 5.077 15.327 1.00 40.03 300 TRP A O 1
ATOM 2225 N N . PRO A 1 301 ? 5.639 4.388 16.488 1.00 37.97 301 PRO A N 1
ATOM 22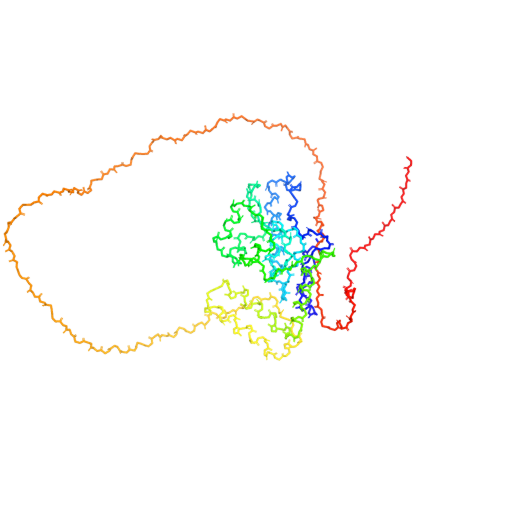26 C CA . PRO A 1 301 ? 6.120 3.030 16.775 1.00 37.97 301 PRO A CA 1
ATOM 2227 C C . PRO A 1 301 ? 5.963 2.103 15.549 1.00 37.97 301 PRO A C 1
ATOM 2229 O O . PRO A 1 301 ? 5.513 0.965 15.646 1.00 37.97 301 PRO A O 1
ATOM 2232 N N . MET A 1 302 ? 6.293 2.628 14.366 1.00 39.44 302 MET A N 1
ATOM 2233 C CA . MET A 1 302 ? 6.303 1.893 13.105 1.00 39.44 302 MET A CA 1
ATOM 2234 C C . MET A 1 302 ? 7.685 1.287 12.915 1.00 39.44 302 MET A C 1
ATOM 2236 O O . MET A 1 302 ? 8.664 2.030 12.794 1.00 39.44 302 MET A O 1
ATOM 2240 N N . VAL A 1 303 ? 7.751 -0.038 12.824 1.00 54.19 303 VAL A N 1
ATOM 2241 C CA . VAL A 1 303 ? 8.994 -0.745 12.522 1.00 54.19 303 VAL A CA 1
ATOM 2242 C C . VAL A 1 303 ? 8.976 -1.204 11.073 1.00 54.19 303 VAL A C 1
ATOM 2244 O O . VAL A 1 303 ? 7.996 -1.748 10.558 1.00 54.19 303 VAL A O 1
ATOM 2247 N N . VAL A 1 304 ? 10.083 -0.911 10.399 1.00 50.03 304 VAL A N 1
ATOM 2248 C CA . VAL A 1 304 ? 10.343 -1.330 9.029 1.00 50.03 304 VAL A CA 1
ATOM 2249 C C . VAL A 1 304 ? 11.281 -2.522 9.118 1.00 50.03 304 VAL A C 1
ATOM 2251 O O . VAL A 1 304 ? 12.462 -2.356 9.412 1.00 50.03 304 VAL A O 1
ATOM 2254 N N . SER A 1 305 ? 10.746 -3.716 8.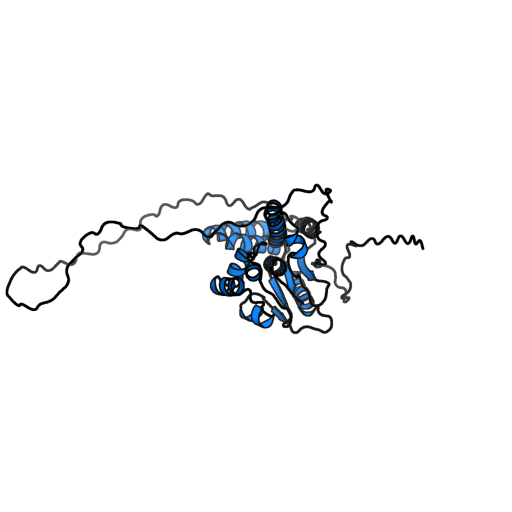899 1.00 46.47 305 SER A N 1
ATOM 2255 C CA . SER A 1 305 ? 11.517 -4.957 8.857 1.00 46.47 305 SER A CA 1
ATOM 2256 C C . SER A 1 305 ? 11.974 -5.217 7.421 1.00 46.47 305 SER A C 1
ATOM 2258 O O . SER A 1 305 ? 11.278 -4.878 6.463 1.00 46.47 305 SER A O 1
ATOM 2260 N N . TRP A 1 306 ? 13.133 -5.841 7.237 1.00 54.34 306 TRP A N 1
ATOM 2261 C CA . TRP A 1 306 ? 13.634 -6.225 5.915 1.00 54.34 306 TRP A CA 1
ATOM 2262 C C . TRP A 1 306 ? 14.188 -7.644 5.940 1.00 54.34 306 TRP A C 1
ATOM 2264 O O . TRP A 1 306 ? 14.716 -8.101 6.952 1.00 54.34 306 TRP A O 1
ATOM 2274 N N . VAL A 1 307 ? 14.092 -8.332 4.803 1.00 48.19 307 VAL A N 1
ATOM 2275 C CA . VAL A 1 307 ? 14.573 -9.711 4.654 1.00 48.19 307 VAL A CA 1
ATOM 2276 C C . VAL A 1 307 ? 15.774 -9.740 3.703 1.00 48.19 307 VAL A C 1
ATOM 2278 O O . VAL A 1 307 ? 15.792 -9.047 2.678 1.00 48.19 307 VAL A O 1
ATOM 2281 N N . GLN A 1 308 ? 16.798 -10.521 4.063 1.00 39.97 308 GLN A N 1
ATOM 2282 C CA . GLN A 1 308 ? 18.030 -10.718 3.291 1.00 39.97 308 GLN A CA 1
ATOM 2283 C C . GLN A 1 308 ? 18.273 -12.219 3.036 1.00 39.97 308 GLN A C 1
ATOM 2285 O O . GLN A 1 308 ? 17.918 -13.040 3.886 1.00 39.97 308 GLN A O 1
ATOM 2290 N N . PRO A 1 309 ? 18.894 -12.607 1.904 1.00 34.75 309 PRO A N 1
ATOM 2291 C CA . PRO A 1 309 ? 19.316 -13.987 1.675 1.00 34.75 309 PRO A CA 1
ATOM 2292 C C . PRO A 1 309 ? 20.431 -14.379 2.655 1.00 34.75 309 PRO A C 1
ATOM 2294 O O . PRO A 1 309 ? 21.386 -13.623 2.821 1.00 34.75 309 PRO A O 1
ATOM 2297 N N . GLY A 1 310 ? 20.332 -15.564 3.265 1.00 40.16 310 GLY A N 1
ATOM 2298 C CA . GLY A 1 310 ? 21.372 -16.131 4.139 1.00 40.16 310 GLY A CA 1
ATOM 2299 C C . GLY A 1 310 ? 20.943 -16.422 5.580 1.00 40.16 310 GLY A C 1
ATOM 2300 O O . GLY A 1 310 ? 21.620 -17.187 6.256 1.00 40.16 310 GLY A O 1
ATOM 2301 N N . ASN A 1 311 ? 19.801 -15.900 6.042 1.00 36.81 311 ASN A N 1
ATOM 2302 C CA . ASN A 1 311 ? 19.246 -16.261 7.352 1.00 36.81 311 ASN A CA 1
ATOM 2303 C C . ASN A 1 311 ? 18.458 -17.582 7.266 1.00 36.81 311 ASN A C 1
ATOM 2305 O O . ASN A 1 311 ? 17.230 -17.601 7.224 1.00 36.81 311 ASN A O 1
ATOM 2309 N N . SER A 1 312 ? 19.186 -18.699 7.206 1.00 31.41 312 SER A N 1
ATOM 2310 C CA . SER A 1 312 ? 18.638 -20.061 7.264 1.00 31.41 312 SER A CA 1
ATOM 2311 C C . SER A 1 312 ? 18.668 -20.648 8.682 1.00 31.41 312 SER A C 1
ATOM 2313 O O . SER A 1 312 ? 18.917 -21.840 8.856 1.00 31.41 312 SER A O 1
ATOM 2315 N N . SER A 1 313 ? 18.443 -19.822 9.707 1.00 32.16 313 SER A N 1
ATOM 2316 C CA . SER A 1 313 ? 18.168 -20.284 11.068 1.00 32.16 313 SER A CA 1
ATOM 2317 C C . SER A 1 313 ? 16.664 -20.497 11.251 1.00 32.16 313 SER A C 1
ATOM 2319 O O . SER A 1 313 ? 15.850 -19.636 10.919 1.00 32.16 313 SER A O 1
ATOM 2321 N N . GLN A 1 314 ? 16.284 -21.641 11.824 1.00 33.09 314 GLN A N 1
ATOM 2322 C CA . GLN A 1 314 ? 14.918 -21.914 12.289 1.00 33.09 314 GLN A CA 1
ATOM 2323 C C . GLN A 1 314 ? 14.643 -21.193 13.622 1.00 33.09 314 GLN A C 1
ATOM 2325 O O . GLN A 1 314 ? 14.212 -21.805 14.593 1.00 33.09 314 GLN A O 1
ATOM 2330 N N . ASP A 1 315 ? 14.929 -19.892 13.679 1.00 33.62 315 ASP A N 1
ATOM 2331 C CA . ASP A 1 315 ? 14.726 -19.061 14.863 1.00 33.62 315 ASP A CA 1
ATOM 2332 C C . ASP A 1 315 ? 13.929 -17.801 14.477 1.00 33.62 315 ASP A C 1
ATOM 2334 O O . ASP A 1 315 ? 14.461 -16.937 13.768 1.00 33.62 315 ASP A O 1
ATOM 2338 N N . PRO A 1 316 ? 12.657 -17.672 14.906 1.00 39.09 316 PRO A N 1
ATOM 2339 C CA . PRO A 1 316 ? 11.837 -16.502 14.601 1.00 39.09 316 PRO A CA 1
ATOM 2340 C C . PRO A 1 316 ? 12.362 -15.199 15.233 1.00 39.09 316 PRO A C 1
ATOM 2342 O O . PRO A 1 316 ? 11.915 -14.129 14.825 1.00 39.09 316 PRO A O 1
ATOM 2345 N N . ASN A 1 317 ? 13.323 -15.259 16.166 1.00 32.00 317 ASN A N 1
ATOM 2346 C CA . ASN A 1 317 ? 13.932 -14.085 16.801 1.00 32.00 317 ASN A CA 1
ATOM 2347 C C . ASN A 1 317 ? 15.216 -13.584 16.113 1.00 32.00 317 ASN A C 1
ATOM 2349 O O . ASN A 1 317 ? 15.786 -12.578 16.539 1.00 32.00 317 ASN A O 1
ATOM 2353 N N . ALA A 1 318 ? 15.681 -14.229 15.037 1.00 31.03 318 ALA A N 1
ATOM 2354 C CA . ALA A 1 318 ? 16.905 -13.842 14.329 1.00 31.03 318 ALA A CA 1
ATOM 2355 C C . ALA A 1 318 ? 16.724 -12.605 13.415 1.00 31.03 318 ALA A C 1
ATOM 2357 O O . ALA A 1 318 ? 17.038 -12.637 12.225 1.00 31.03 318 ALA A O 1
ATOM 2358 N N . SER A 1 319 ? 16.233 -11.485 13.951 1.00 34.06 319 SER A N 1
ATOM 2359 C CA . SER A 1 319 ? 16.239 -10.191 13.257 1.00 34.06 319 SER A CA 1
ATOM 2360 C C . SER A 1 319 ? 17.585 -9.482 13.421 1.00 34.06 319 SER A C 1
ATOM 2362 O O . SER A 1 319 ? 18.091 -9.343 14.534 1.00 34.06 319 SER A O 1
ATOM 2364 N N . GLY A 1 320 ? 18.147 -8.961 12.327 1.00 27.66 320 GLY A N 1
ATOM 2365 C CA . GLY A 1 320 ? 19.332 -8.102 12.375 1.00 27.66 320 GLY A CA 1
ATOM 2366 C C . GLY A 1 320 ? 19.015 -6.754 13.027 1.00 27.66 320 GLY A C 1
ATOM 2367 O O . GLY A 1 320 ? 18.598 -5.822 12.343 1.00 27.66 320 GLY A O 1
ATOM 2368 N N . PHE A 1 321 ? 19.201 -6.657 14.345 1.00 27.02 321 PHE A N 1
ATOM 2369 C CA . PHE A 1 321 ? 18.926 -5.447 15.118 1.00 27.02 321 PHE A CA 1
ATOM 2370 C C . PHE A 1 321 ? 19.810 -4.269 14.691 1.00 27.02 321 PHE A C 1
ATOM 2372 O O . PHE A 1 321 ? 21.038 -4.344 14.722 1.00 27.02 321 PHE A O 1
ATOM 2379 N N . CYS A 1 322 ? 19.176 -3.130 14.413 1.00 24.00 322 CYS A N 1
ATOM 2380 C CA . CYS A 1 322 ? 19.815 -1.822 14.505 1.00 24.00 322 CYS A CA 1
ATOM 2381 C C . CYS A 1 322 ? 19.263 -1.139 15.773 1.00 24.00 322 CYS A C 1
ATOM 2383 O O . CYS A 1 322 ? 18.109 -0.705 15.761 1.00 24.00 322 CYS A O 1
ATOM 2385 N N . PRO A 1 323 ? 20.009 -1.103 16.895 1.00 25.98 323 PRO A N 1
ATOM 2386 C CA . PRO A 1 323 ? 19.465 -0.664 18.176 1.00 25.98 323 PRO A CA 1
ATOM 2387 C C . PRO A 1 323 ? 19.261 0.856 18.197 1.00 25.98 323 PRO A C 1
ATOM 2389 O O . PRO A 1 323 ? 20.195 1.630 18.395 1.00 25.98 323 PRO A O 1
ATOM 2392 N N . ALA A 1 324 ? 18.010 1.286 18.041 1.00 26.61 324 ALA A N 1
ATOM 2393 C CA . ALA A 1 324 ? 17.586 2.676 18.205 1.00 26.61 324 ALA A CA 1
ATOM 2394 C C . ALA A 1 324 ? 16.974 2.932 19.598 1.00 26.61 324 ALA A C 1
ATOM 2396 O O . ALA A 1 324 ? 15.964 3.622 19.721 1.00 26.61 324 ALA A O 1
ATOM 2397 N N . ALA A 1 325 ? 17.593 2.385 20.649 1.00 25.44 325 ALA A N 1
ATOM 2398 C CA . ALA A 1 325 ? 17.222 2.630 22.040 1.00 25.44 325 ALA A CA 1
ATOM 2399 C C . ALA A 1 325 ? 18.473 2.682 22.933 1.00 25.44 325 ALA A C 1
ATOM 2401 O O . ALA A 1 325 ? 19.029 1.654 23.309 1.00 25.44 325 ALA A O 1
ATOM 2402 N N . VAL A 1 326 ? 18.898 3.895 23.295 1.00 25.16 326 VAL A N 1
ATOM 2403 C CA . VAL A 1 326 ? 19.800 4.128 24.431 1.00 25.16 326 VAL A CA 1
ATOM 2404 C C . VAL A 1 326 ? 18.972 4.807 25.514 1.00 25.16 326 VAL A C 1
ATOM 2406 O O . VAL A 1 326 ? 18.726 6.011 25.456 1.00 25.16 326 VAL A O 1
ATOM 2409 N N . HIS A 1 327 ? 18.521 4.024 26.492 1.00 24.03 327 HIS A N 1
ATOM 2410 C CA . HIS A 1 327 ? 18.012 4.558 27.750 1.00 24.03 327 HIS A CA 1
ATOM 2411 C C . HIS A 1 327 ? 19.193 4.795 28.692 1.00 24.03 327 HIS A C 1
ATOM 2413 O O . HIS A 1 327 ? 19.734 3.854 29.265 1.00 24.03 327 HIS A O 1
ATOM 2419 N N . THR A 1 328 ? 19.571 6.055 28.894 1.00 25.03 328 THR A N 1
ATOM 2420 C CA . THR A 1 328 ? 20.329 6.448 30.087 1.00 25.03 328 THR A CA 1
ATOM 2421 C C . THR A 1 328 ? 19.336 6.762 31.198 1.00 25.03 328 THR A C 1
ATOM 2423 O O . THR A 1 328 ? 18.659 7.792 31.146 1.00 25.03 328 THR A O 1
ATOM 2426 N N . HIS A 1 329 ? 19.249 5.888 32.201 1.00 23.45 329 HIS A N 1
ATOM 2427 C CA . HIS A 1 329 ? 18.675 6.269 33.489 1.00 23.45 329 HIS A CA 1
ATOM 2428 C C . HIS A 1 329 ? 19.489 7.428 34.070 1.00 23.45 329 HIS A C 1
ATOM 2430 O O . HIS A 1 329 ? 20.709 7.332 34.175 1.00 23.45 329 HIS A O 1
ATOM 2436 N N . HIS A 1 330 ? 18.805 8.480 34.510 1.00 25.06 330 HIS A N 1
ATOM 2437 C CA . HIS A 1 330 ? 19.303 9.316 35.592 1.00 25.06 330 HIS A CA 1
ATOM 2438 C C . HIS A 1 330 ? 18.200 9.458 36.627 1.00 25.06 330 HIS A C 1
ATOM 2440 O O . HIS A 1 330 ? 17.277 10.256 36.483 1.00 25.06 330 HIS A O 1
ATOM 2446 N N . ASP A 1 331 ? 18.323 8.628 37.655 1.00 27.12 331 ASP A N 1
ATOM 2447 C CA . ASP A 1 331 ? 17.673 8.840 38.934 1.00 27.12 331 ASP A CA 1
ATOM 2448 C C . ASP A 1 331 ? 18.373 10.023 39.616 1.00 27.12 331 ASP A C 1
ATOM 2450 O O . ASP A 1 331 ? 19.584 9.979 39.843 1.00 27.12 331 ASP A O 1
ATOM 2454 N N . VAL A 1 332 ? 17.629 11.088 39.905 1.00 30.17 332 VAL A N 1
ATOM 2455 C CA . VAL A 1 332 ? 18.003 12.108 40.894 1.00 30.17 332 VAL A CA 1
ATOM 2456 C C . VAL A 1 332 ? 16.709 12.521 41.579 1.00 30.17 332 VAL A C 1
ATOM 2458 O O . VAL A 1 332 ? 15.970 13.374 41.086 1.00 30.17 332 VAL A O 1
ATOM 2461 N N . GLY A 1 333 ? 16.401 11.867 42.694 1.00 28.38 333 GLY A N 1
ATOM 2462 C CA . GLY A 1 333 ? 15.283 12.271 43.533 1.00 28.38 333 GLY A CA 1
ATOM 2463 C C . GLY A 1 333 ? 15.589 13.563 44.289 1.00 28.38 333 GLY A C 1
ATOM 2464 O O . GLY A 1 333 ? 16.739 13.845 44.614 1.00 28.38 333 GLY A O 1
ATOM 2465 N N . HIS A 1 334 ? 14.538 14.293 44.646 1.00 30.73 334 HIS A N 1
ATOM 2466 C CA . HIS A 1 334 ? 14.471 14.988 45.926 1.00 30.73 334 HIS A CA 1
ATOM 2467 C C . HIS A 1 334 ? 13.025 14.992 46.432 1.00 30.73 334 HIS A C 1
ATOM 2469 O O . HIS A 1 334 ? 12.080 14.870 45.653 1.00 30.73 334 HIS A O 1
ATOM 2475 N N . THR A 1 335 ? 12.931 15.058 47.758 1.00 39.16 335 THR A N 1
ATOM 2476 C CA . THR A 1 335 ? 11.737 15.162 48.611 1.00 39.16 335 THR A CA 1
ATOM 2477 C C . THR A 1 335 ? 10.830 16.331 48.255 1.00 39.16 335 THR A C 1
ATOM 2479 O O . THR A 1 335 ? 11.403 17.426 48.053 1.00 39.16 335 THR A O 1
#

Secondary structure (DSSP, 8-state):
-HHHHHHHHHH-SS--EEEEEESSTEEEE--S-HHHHTTS-HHHHHHHHHHHHHHHHHHHT-SS-EEEEESEEEETHHHHHHTTSSEEEEETT-EEE--GGGGT----SSHHHHHHHHH-HHHHHHHHHHTPPEEHHHHHHTTS-SEEE---TTS-HHHHHHHHHHHHTSSS-HHHHHHHHHHHHHHTTS-HHHHHHHHHHHHHHHHSTTTTT-PPPSS---------------PPPP-PPPPPPPP-----------------------------PPPP---PPPPPP-----PPPPP--EEEEEE-TT---S-TT------------------

pLDDT: mean 71.86, std 30.69, range [23.45, 98.94]